Protein AF-A0A1V5FLW1-F1 (afdb_monomer)

Structure (mmCIF, N/CA/C/O backbone):
data_AF-A0A1V5FLW1-F1
#
_entry.id   AF-A0A1V5FLW1-F1
#
loop_
_atom_site.group_PDB
_atom_site.id
_atom_site.type_symbol
_atom_site.label_atom_id
_atom_site.label_alt_id
_atom_site.label_comp_id
_atom_site.label_asym_id
_atom_site.label_entity_id
_atom_site.label_seq_id
_atom_site.pdbx_PDB_ins_code
_atom_site.Cartn_x
_atom_site.Cartn_y
_atom_site.Cartn_z
_atom_site.occupancy
_atom_site.B_iso_or_equiv
_atom_site.auth_seq_id
_atom_site.auth_comp_id
_atom_site.auth_asym_id
_atom_site.auth_atom_id
_atom_site.pdbx_PDB_model_num
ATOM 1 N N . MET A 1 1 ? 48.848 4.541 58.563 1.00 38.47 1 MET A N 1
ATOM 2 C CA . MET A 1 1 ? 47.708 4.811 59.466 1.00 38.47 1 MET A CA 1
ATOM 3 C C . MET A 1 1 ? 46.474 4.166 58.861 1.00 38.47 1 MET A C 1
ATOM 5 O O . MET A 1 1 ? 46.019 4.629 57.826 1.00 38.47 1 MET A O 1
ATOM 9 N N . ALA A 1 2 ? 46.005 3.051 59.424 1.00 44.66 2 ALA A N 1
ATOM 10 C CA . ALA A 1 2 ? 44.802 2.365 58.957 1.00 44.66 2 ALA A CA 1
ATOM 11 C C . ALA A 1 2 ? 43.611 2.861 59.785 1.00 44.66 2 ALA A C 1
ATOM 13 O O . ALA A 1 2 ? 43.569 2.652 60.995 1.00 44.66 2 ALA A O 1
ATOM 14 N N . ILE A 1 3 ? 42.685 3.572 59.145 1.00 54.84 3 ILE A N 1
ATOM 15 C CA . ILE A 1 3 ? 41.464 4.068 59.782 1.00 54.84 3 ILE A CA 1
ATOM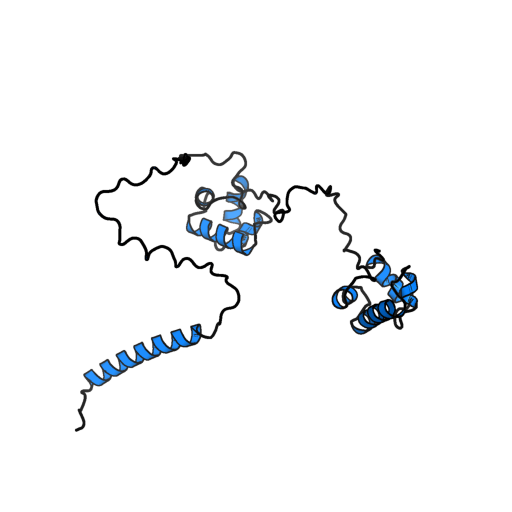 16 C C . ILE A 1 3 ? 40.499 2.878 59.869 1.00 54.84 3 ILE A C 1
ATOM 18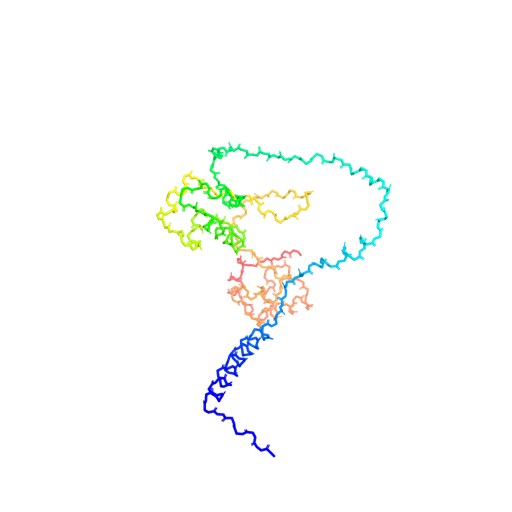 O O . ILE A 1 3 ? 39.977 2.419 58.855 1.00 54.84 3 ILE A O 1
ATOM 22 N N . GLY A 1 4 ? 40.325 2.319 61.068 1.00 59.28 4 GLY A N 1
ATOM 23 C CA . GLY A 1 4 ? 39.415 1.200 61.316 1.00 59.28 4 GLY A CA 1
ATOM 24 C C . GLY A 1 4 ? 37.961 1.667 61.346 1.00 59.28 4 GLY A C 1
ATOM 25 O O . GLY A 1 4 ? 37.493 2.141 62.375 1.00 59.28 4 GLY A O 1
ATOM 26 N N . LEU A 1 5 ? 37.256 1.540 60.222 1.00 68.06 5 LEU A N 1
ATOM 27 C CA . LEU A 1 5 ? 35.831 1.873 60.102 1.00 68.06 5 LEU A CA 1
ATOM 28 C C . LEU A 1 5 ? 34.956 0.850 60.837 1.00 68.06 5 LEU A C 1
ATOM 30 O O . LEU A 1 5 ? 35.136 -0.363 60.676 1.00 68.06 5 LEU A O 1
ATOM 34 N N . SER A 1 6 ? 33.977 1.329 61.605 1.00 77.19 6 SER A N 1
ATOM 35 C CA . SER A 1 6 ? 33.074 0.477 62.380 1.00 77.19 6 SER A CA 1
ATOM 36 C C . SER A 1 6 ? 32.086 -0.285 61.485 1.00 77.19 6 SER A C 1
ATOM 38 O O . SER A 1 6 ? 31.753 0.125 60.372 1.00 77.19 6 SER A O 1
ATOM 40 N N . ARG A 1 7 ? 31.555 -1.410 61.983 1.00 65.38 7 ARG A N 1
ATOM 41 C CA . ARG A 1 7 ? 30.647 -2.302 61.230 1.00 65.38 7 ARG A CA 1
ATOM 42 C C . ARG A 1 7 ? 29.374 -1.598 60.729 1.00 65.38 7 ARG A C 1
ATOM 44 O O . ARG A 1 7 ? 28.792 -2.033 59.745 1.00 65.38 7 ARG A O 1
ATOM 51 N N . ARG A 1 8 ? 28.951 -0.508 61.383 1.00 65.75 8 ARG A N 1
ATOM 52 C CA . ARG A 1 8 ? 27.794 0.311 60.978 1.00 65.75 8 ARG A CA 1
ATOM 53 C C . ARG A 1 8 ? 28.137 1.270 59.833 1.00 65.75 8 ARG A C 1
ATOM 55 O O . ARG A 1 8 ? 27.330 1.441 58.926 1.00 65.75 8 ARG A O 1
ATOM 62 N N . GLU A 1 9 ? 29.349 1.816 59.823 1.00 71.12 9 GLU A N 1
ATOM 63 C CA . GLU A 1 9 ? 29.846 2.685 58.746 1.00 71.12 9 GLU A CA 1
ATOM 64 C C . GLU A 1 9 ? 30.161 1.886 57.477 1.00 71.12 9 GLU A C 1
ATOM 66 O O . GLU A 1 9 ? 29.891 2.350 56.373 1.00 71.12 9 GLU A O 1
ATOM 71 N N . GLN A 1 10 ? 30.632 0.642 57.623 1.00 66.94 10 GLN A N 1
ATOM 72 C CA . GLN A 1 10 ? 30.830 -0.269 56.491 1.00 66.94 10 GLN A CA 1
ATOM 73 C C . GLN A 1 10 ? 29.510 -0.598 55.773 1.00 66.94 10 GLN A C 1
ATOM 75 O O . GLN A 1 10 ? 29.477 -0.636 54.545 1.00 66.94 10 GLN A O 1
ATOM 80 N N . ILE A 1 11 ? 28.409 -0.774 56.513 1.00 67.06 11 ILE A N 1
ATOM 81 C CA . ILE A 1 11 ? 27.083 -1.045 55.930 1.00 67.06 11 ILE A CA 1
ATOM 82 C C . ILE A 1 11 ? 26.533 0.197 55.202 1.00 67.06 11 ILE A C 1
ATOM 84 O O . ILE A 1 11 ? 25.986 0.070 54.106 1.00 67.06 11 ILE A O 1
ATOM 88 N N . ALA A 1 12 ? 26.732 1.401 55.751 1.00 67.19 12 ALA A N 1
ATOM 89 C CA . ALA A 1 12 ? 26.318 2.655 55.109 1.00 67.19 12 ALA A CA 1
ATOM 90 C C . ALA A 1 12 ? 27.127 2.976 53.832 1.00 67.19 12 ALA A C 1
ATOM 92 O O . ALA A 1 12 ? 26.570 3.446 52.834 1.00 67.19 12 ALA A O 1
ATOM 93 N N . LEU A 1 13 ? 28.427 2.659 53.823 1.00 63.38 13 LEU A N 1
ATOM 94 C CA . LEU A 1 13 ? 29.287 2.789 52.641 1.00 63.38 13 LEU A CA 1
ATOM 95 C C . LEU A 1 13 ? 28.916 1.781 51.544 1.00 63.38 13 LEU A C 1
ATOM 97 O O . LEU A 1 13 ? 28.817 2.170 50.381 1.00 63.38 13 LEU A O 1
ATOM 101 N N . LEU A 1 14 ? 28.634 0.520 51.895 1.00 63.59 14 LEU A N 1
ATOM 102 C CA . LEU A 1 14 ? 28.186 -0.491 50.926 1.00 63.59 14 LEU A CA 1
ATOM 103 C C . LEU A 1 14 ? 26.845 -0.124 50.271 1.00 63.59 14 LEU A C 1
ATOM 105 O O . LEU A 1 14 ? 26.693 -0.305 49.063 1.00 63.59 14 LEU A O 1
ATOM 109 N N . GLY A 1 15 ? 25.900 0.440 51.030 1.00 64.12 15 GLY A N 1
ATOM 110 C CA . GLY A 1 15 ? 24.622 0.915 50.487 1.00 64.12 15 GLY A CA 1
ATOM 111 C C . GLY A 1 15 ? 24.790 2.059 49.482 1.00 64.12 15 GLY A C 1
ATOM 112 O O . GLY A 1 15 ? 24.238 2.015 48.385 1.00 64.12 15 GLY A O 1
ATOM 113 N N . THR A 1 16 ? 25.612 3.056 49.816 1.00 63.66 16 THR A N 1
ATOM 114 C CA . THR A 1 16 ? 25.843 4.232 48.957 1.00 63.66 16 THR A CA 1
ATOM 115 C C . THR A 1 16 ? 26.595 3.871 47.669 1.00 63.66 16 THR A C 1
ATOM 117 O O . THR A 1 16 ? 26.241 4.340 46.587 1.00 63.66 16 THR A O 1
ATOM 120 N N . VAL A 1 17 ? 27.584 2.972 47.745 1.00 64.94 17 VAL A N 1
ATOM 121 C CA . VAL A 1 17 ? 28.330 2.490 46.567 1.00 64.94 17 VAL A CA 1
ATOM 122 C C . VAL A 1 17 ? 27.440 1.649 45.636 1.00 64.94 17 VAL A C 1
ATOM 124 O O . VAL A 1 17 ? 27.555 1.768 44.415 1.00 64.94 17 VAL A O 1
ATOM 127 N N . ALA A 1 18 ? 26.499 0.863 46.175 1.00 60.12 18 ALA A N 1
ATOM 128 C CA . ALA A 1 18 ? 25.544 0.088 45.376 1.00 60.12 18 ALA A CA 1
ATOM 129 C C . ALA A 1 18 ? 24.536 0.971 44.608 1.00 60.12 18 ALA A C 1
ATOM 131 O O . ALA A 1 18 ? 24.208 0.671 43.458 1.00 60.12 18 ALA A O 1
ATOM 132 N N . VAL A 1 19 ? 24.091 2.089 45.198 1.00 58.28 19 VAL A N 1
ATOM 133 C CA . VAL A 1 19 ? 23.201 3.066 44.536 1.00 58.28 19 VAL A CA 1
ATOM 134 C C . VAL A 1 19 ? 23.925 3.807 43.404 1.00 58.28 19 VAL A C 1
ATOM 136 O O . VAL A 1 19 ? 23.367 3.961 42.315 1.00 58.28 19 VAL A O 1
ATOM 139 N N . ILE A 1 20 ? 25.191 4.187 43.610 1.00 62.06 20 ILE A N 1
ATOM 140 C CA . ILE A 1 20 ? 26.022 4.843 42.584 1.00 62.06 20 ILE A CA 1
ATOM 141 C C . ILE A 1 20 ? 26.324 3.884 41.415 1.00 62.06 20 ILE A C 1
ATOM 143 O O . ILE A 1 20 ? 26.270 4.290 40.252 1.00 62.06 20 ILE A O 1
ATOM 147 N N . LEU A 1 21 ? 26.562 2.595 41.690 1.00 58.53 21 LEU A N 1
ATOM 148 C CA . LEU A 1 21 ? 26.753 1.577 40.647 1.00 58.53 21 LEU A CA 1
ATOM 149 C C . LEU A 1 21 ? 25.462 1.264 39.864 1.00 58.53 21 LEU A C 1
ATOM 151 O O . LEU A 1 21 ? 25.537 1.058 38.651 1.00 58.53 21 LEU A O 1
ATOM 155 N N . CYS A 1 22 ? 24.283 1.296 40.499 1.00 58.59 22 CYS A N 1
ATOM 156 C CA . CYS A 1 22 ? 23.000 1.120 39.800 1.00 58.59 22 CYS A CA 1
ATOM 157 C C . CYS A 1 22 ? 22.658 2.293 38.865 1.00 58.59 22 CYS A C 1
ATOM 159 O O . CYS A 1 22 ? 22.223 2.058 37.737 1.00 58.59 22 CYS A O 1
ATOM 161 N N . PHE A 1 23 ? 22.903 3.544 39.275 1.00 57.12 23 PHE A N 1
ATOM 162 C CA . PHE A 1 23 ? 22.682 4.706 38.400 1.00 57.12 23 PHE A CA 1
ATOM 163 C C . PHE A 1 23 ? 23.694 4.773 37.237 1.00 57.12 23 PHE A C 1
ATOM 165 O O . PHE A 1 23 ? 23.331 5.140 36.119 1.00 57.12 23 PHE A O 1
ATOM 172 N N . GLY A 1 24 ? 24.946 4.347 37.449 1.00 55.72 24 GLY A N 1
ATOM 173 C CA . GLY A 1 24 ? 25.984 4.348 36.408 1.00 55.72 24 GLY A CA 1
ATOM 174 C C . GLY A 1 24 ? 25.797 3.300 35.299 1.00 55.72 24 GLY A C 1
ATOM 175 O O . GLY A 1 24 ? 26.167 3.545 34.148 1.00 55.72 24 GLY A O 1
ATOM 176 N N . LEU A 1 25 ? 25.204 2.139 35.605 1.00 57.91 25 LEU A N 1
ATOM 177 C CA . LEU A 1 25 ? 24.957 1.080 34.614 1.00 57.91 25 LEU A CA 1
ATOM 178 C C . LEU A 1 25 ? 23.723 1.358 33.735 1.00 57.91 25 LEU A C 1
ATOM 180 O O . LEU A 1 25 ? 23.731 0.992 32.558 1.00 57.91 25 LEU A O 1
ATOM 184 N N . GLY A 1 26 ? 22.714 2.074 34.249 1.00 50.62 26 GLY A N 1
ATOM 185 C CA . GLY A 1 26 ? 21.546 2.509 33.469 1.00 50.62 26 GLY A CA 1
ATOM 186 C C . GLY A 1 26 ? 21.890 3.537 32.380 1.00 50.62 26 GLY A C 1
ATOM 187 O O . GLY A 1 26 ? 21.442 3.409 31.240 1.00 50.62 26 GLY A O 1
ATOM 188 N N . ALA A 1 27 ? 22.767 4.501 32.682 1.00 52.22 27 ALA A N 1
ATOM 189 C CA . ALA A 1 27 ? 23.193 5.529 31.725 1.00 52.22 27 ALA A CA 1
ATOM 190 C C . ALA A 1 27 ? 24.015 4.954 30.552 1.00 52.22 27 ALA A C 1
ATOM 192 O O . ALA A 1 27 ? 23.880 5.380 29.403 1.00 52.22 27 ALA A O 1
ATOM 193 N N . ARG A 1 28 ? 24.827 3.920 30.807 1.00 51.19 28 ARG A N 1
ATOM 194 C CA . ARG A 1 28 ? 25.714 3.322 29.794 1.00 51.19 28 ARG A CA 1
ATOM 195 C C . ARG A 1 28 ? 24.993 2.400 28.802 1.00 51.19 28 ARG A C 1
ATOM 197 O O . ARG A 1 28 ? 25.520 2.156 27.716 1.00 51.19 28 ARG A O 1
ATOM 204 N N . ALA A 1 29 ? 23.803 1.907 29.154 1.00 50.56 29 ALA A N 1
ATOM 205 C CA . ALA A 1 29 ? 22.929 1.147 28.257 1.00 50.56 29 ALA A CA 1
ATOM 206 C C . ALA A 1 29 ? 22.100 2.055 27.328 1.00 50.56 29 ALA A C 1
ATOM 208 O O . ALA A 1 29 ? 21.775 1.653 26.212 1.00 50.56 29 ALA A O 1
ATOM 209 N N . TRP A 1 30 ? 21.821 3.296 27.741 1.00 52.78 30 TRP A N 1
ATOM 210 C CA . TRP A 1 30 ? 21.150 4.292 26.899 1.00 52.78 30 TRP A CA 1
ATOM 211 C C . TRP A 1 30 ? 22.094 4.872 25.827 1.00 52.78 30 TRP A C 1
ATOM 213 O O . TRP A 1 30 ? 21.714 5.045 24.672 1.00 52.78 30 TRP A O 1
ATOM 223 N N . GLN A 1 31 ? 23.379 5.039 26.156 1.00 56.31 31 GLN A N 1
ATOM 224 C CA . GLN A 1 31 ? 24.379 5.702 25.304 1.00 56.31 31 GLN A CA 1
ATOM 225 C C . GLN A 1 31 ? 24.926 4.858 24.127 1.00 56.31 31 GLN A C 1
ATOM 227 O O . GLN A 1 31 ? 25.837 5.289 23.423 1.00 56.31 31 GLN A O 1
ATOM 232 N N . ARG A 1 32 ? 24.374 3.657 23.884 1.00 54.84 32 ARG A N 1
ATOM 233 C CA . ARG A 1 32 ? 24.690 2.794 22.722 1.00 54.84 32 ARG A CA 1
ATOM 234 C C . ARG A 1 32 ? 23.543 2.619 21.718 1.00 54.84 32 ARG A C 1
ATOM 236 O O . ARG A 1 32 ? 23.637 1.773 20.833 1.00 54.84 32 ARG A O 1
ATOM 243 N N . ARG A 1 33 ? 22.495 3.445 21.789 1.00 56.00 33 ARG A N 1
ATOM 244 C CA . ARG A 1 33 ? 21.574 3.670 20.662 1.00 56.00 33 ARG A CA 1
ATOM 245 C C . ARG A 1 33 ? 21.795 5.077 20.119 1.00 56.00 33 ARG A C 1
ATOM 247 O O . ARG A 1 33 ? 21.053 6.003 20.420 1.00 56.00 33 ARG A O 1
ATOM 254 N N . GLY A 1 34 ? 22.869 5.225 19.348 1.00 43.69 34 GLY A N 1
ATOM 255 C CA . GLY A 1 34 ? 23.085 6.409 18.530 1.00 43.69 34 GLY A CA 1
ATOM 256 C C . GLY A 1 34 ? 21.945 6.570 17.524 1.00 43.69 34 GLY A C 1
ATOM 257 O O . GLY A 1 34 ? 21.713 5.698 16.694 1.00 43.69 34 GLY A O 1
ATOM 258 N N . THR A 1 35 ? 21.203 7.664 17.676 1.00 50.88 35 THR A N 1
ATOM 259 C CA . THR A 1 35 ? 21.006 8.704 16.655 1.00 50.88 35 THR A CA 1
ATOM 260 C C . THR A 1 35 ? 21.129 8.274 15.187 1.00 50.88 35 THR A C 1
ATOM 262 O O . THR A 1 35 ? 22.234 8.151 14.659 1.00 50.88 35 THR A O 1
ATOM 265 N N . ALA A 1 36 ? 19.993 8.218 14.494 1.00 38.50 36 ALA A N 1
ATOM 266 C CA . ALA A 1 36 ? 19.907 8.553 13.075 1.00 38.50 36 ALA A CA 1
ATOM 267 C C . ALA A 1 36 ? 18.512 9.127 12.773 1.00 38.50 36 ALA A C 1
ATOM 269 O O . ALA A 1 36 ? 17.535 8.386 12.730 1.00 38.50 36 ALA A O 1
ATOM 270 N N . GLY A 1 37 ? 18.441 10.448 12.566 1.00 40.50 37 GLY A N 1
ATOM 271 C CA . GLY A 1 37 ? 17.391 11.059 11.743 1.00 40.50 37 GLY A CA 1
ATOM 272 C C . GLY A 1 37 ? 16.243 11.803 12.431 1.00 40.50 37 GLY A C 1
ATOM 273 O O . GLY A 1 37 ? 15.117 11.686 11.967 1.00 40.50 37 GLY A O 1
ATOM 274 N N . LEU A 1 38 ? 16.499 12.599 13.473 1.00 40.09 38 LEU A N 1
ATOM 275 C CA . LEU A 1 38 ? 15.610 13.704 13.861 1.00 40.09 38 LEU A CA 1
ATOM 276 C C . LEU A 1 38 ? 16.369 15.009 13.606 1.00 40.09 38 LEU A C 1
ATOM 278 O O . LEU A 1 38 ? 17.378 15.288 14.251 1.00 40.09 38 LEU A O 1
ATOM 282 N N . VAL A 1 39 ? 15.917 15.758 12.601 1.00 40.59 39 VAL A N 1
ATOM 283 C CA . VAL A 1 39 ? 16.391 17.111 12.307 1.00 40.59 39 VAL A CA 1
ATOM 284 C C . VAL A 1 39 ? 15.823 18.018 13.395 1.00 40.59 39 VAL A C 1
ATOM 286 O O . VAL A 1 39 ? 14.637 18.332 13.389 1.00 40.59 39 VAL A O 1
ATOM 289 N N . PHE A 1 40 ? 16.662 18.399 14.355 1.00 35.00 40 PHE A N 1
ATOM 290 C CA . PHE A 1 40 ? 16.395 19.536 15.228 1.00 35.00 40 PHE A CA 1
ATOM 291 C C . PHE A 1 40 ? 16.688 20.812 14.434 1.00 35.00 40 PHE A C 1
ATOM 293 O O . PHE A 1 40 ? 17.813 21.016 13.979 1.00 35.00 40 PHE A O 1
ATOM 300 N N . VAL A 1 41 ? 15.671 21.654 14.252 1.00 46.06 41 VAL A N 1
ATOM 301 C CA . VAL A 1 41 ? 15.861 23.063 13.897 1.00 46.06 41 VAL A CA 1
ATOM 302 C C . VAL A 1 41 ? 16.239 23.794 15.181 1.00 46.06 41 VAL A C 1
ATOM 304 O O . VAL A 1 41 ? 15.541 23.702 16.190 1.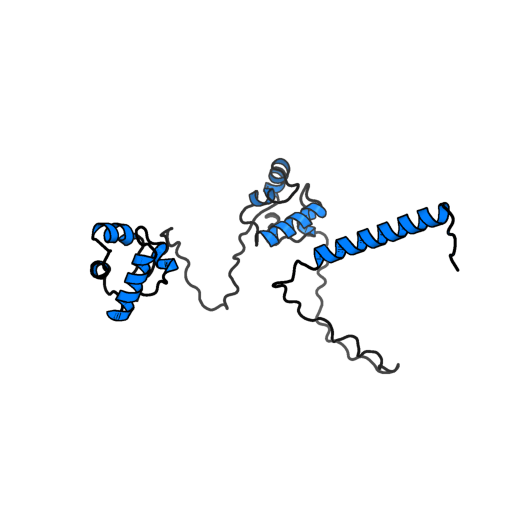00 46.06 41 VAL A O 1
ATOM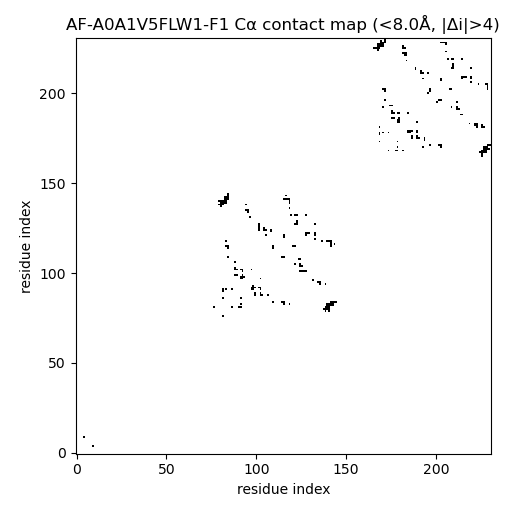 307 N N . ASP A 1 42 ? 17.392 24.448 15.137 1.00 45.62 42 ASP A N 1
ATOM 308 C CA . ASP A 1 42 ? 18.023 25.152 16.243 1.00 45.62 42 ASP A CA 1
ATOM 309 C C . ASP A 1 42 ? 17.185 26.364 16.689 1.00 45.62 42 ASP A C 1
ATOM 311 O O . ASP A 1 42 ? 16.860 27.250 15.899 1.00 45.62 42 ASP A O 1
ATOM 315 N N . GLY A 1 43 ? 16.803 26.363 17.966 1.00 51.38 43 GLY A N 1
ATOM 316 C CA . GLY A 1 43 ? 16.123 27.452 18.661 1.00 51.38 43 GLY A CA 1
ATOM 317 C C . GLY A 1 43 ? 17.002 28.056 19.756 1.00 51.38 43 GLY A C 1
ATOM 318 O O . GLY A 1 43 ? 16.500 28.344 20.841 1.00 51.38 43 GLY A O 1
ATOM 319 N N . GLN A 1 44 ? 18.309 28.212 19.522 1.00 41.59 44 GLN A N 1
ATOM 320 C CA . GLN A 1 44 ? 19.209 28.911 20.439 1.00 41.59 44 GLN A CA 1
ATOM 321 C C . GLN A 1 44 ? 19.936 30.059 19.733 1.00 41.59 44 GLN A C 1
ATOM 323 O O . GLN A 1 44 ? 21.041 29.920 19.226 1.00 41.59 44 GLN A O 1
ATOM 328 N N . GLY A 1 45 ? 19.318 31.244 19.737 1.00 44.88 45 GLY A N 1
ATOM 329 C CA . GLY A 1 45 ? 19.988 32.452 19.244 1.00 44.88 45 GLY A CA 1
ATOM 330 C C . GLY A 1 45 ? 19.307 33.792 19.531 1.00 44.88 45 GLY A C 1
ATOM 331 O O . GLY A 1 45 ? 19.683 34.783 18.916 1.00 44.88 45 GLY A O 1
ATOM 332 N N . ALA A 1 46 ? 18.306 33.861 20.419 1.00 45.41 46 ALA A N 1
ATOM 333 C CA . ALA A 1 46 ? 17.475 35.068 20.550 1.00 45.41 46 ALA A CA 1
ATOM 334 C C . ALA A 1 46 ? 17.235 35.581 21.983 1.00 45.41 46 ALA A C 1
ATOM 336 O O . ALA A 1 46 ? 16.382 36.443 22.167 1.00 45.41 46 ALA A O 1
ATOM 337 N N . TRP A 1 47 ? 17.960 35.104 23.001 1.00 46.38 47 TRP A N 1
ATOM 338 C CA . TRP A 1 47 ? 17.754 35.564 24.389 1.00 46.38 47 TRP A CA 1
ATOM 339 C C . TRP A 1 47 ? 18.984 36.201 25.057 1.00 46.38 47 TRP A C 1
ATOM 341 O O . TRP A 1 47 ? 18.870 36.714 26.164 1.00 46.38 47 TRP A O 1
ATOM 351 N N . GLU A 1 48 ? 20.130 36.285 24.374 1.00 42.81 48 GLU A N 1
ATOM 352 C CA . GLU A 1 48 ? 21.363 36.898 24.911 1.00 42.81 48 GLU A CA 1
ATOM 353 C C . GLU A 1 48 ? 21.498 38.410 24.598 1.00 42.81 48 GLU A C 1
ATOM 355 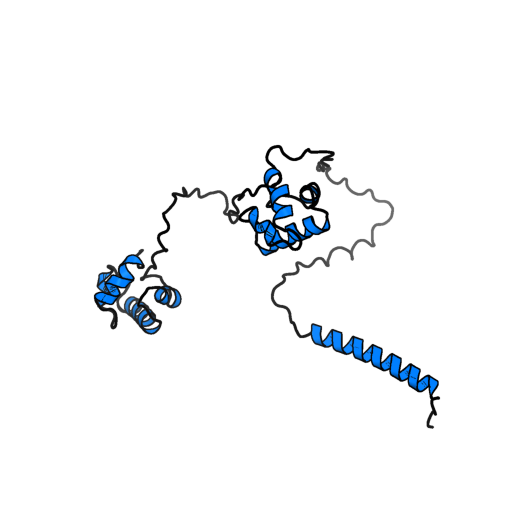O O . GLU A 1 48 ? 22.517 39.027 24.887 1.00 42.81 48 GLU A O 1
ATOM 360 N N . LYS A 1 49 ? 20.465 39.046 24.019 1.00 42.91 49 LYS A N 1
ATOM 361 C CA . LYS A 1 49 ? 20.473 40.469 23.606 1.00 42.91 49 LYS A CA 1
ATOM 362 C C . LYS A 1 49 ? 19.264 41.282 24.097 1.00 42.91 49 LYS A C 1
ATOM 364 O O . LYS A 1 49 ? 18.686 42.057 23.344 1.00 42.91 49 LYS A O 1
ATOM 369 N N . LEU A 1 50 ? 18.874 41.123 25.363 1.00 44.06 50 LEU A N 1
ATOM 370 C CA . LEU A 1 50 ? 17.841 41.971 25.992 1.00 44.06 50 LEU A CA 1
ATOM 371 C C . LEU A 1 50 ? 18.275 42.618 27.319 1.00 44.06 50 LEU A C 1
ATOM 373 O O . LEU A 1 50 ? 17.439 43.143 28.045 1.00 44.06 50 LEU A O 1
ATOM 377 N N . ALA A 1 51 ? 19.571 42.631 27.630 1.00 49.88 51 ALA A N 1
ATOM 378 C CA . ALA A 1 51 ? 20.100 43.274 28.836 1.00 49.88 51 ALA A CA 1
ATOM 379 C C . ALA A 1 51 ? 20.652 44.691 28.581 1.00 49.88 51 ALA A C 1
ATOM 381 O O . ALA A 1 51 ? 21.599 45.099 29.237 1.00 49.88 51 ALA A O 1
ATOM 382 N N . GLU A 1 52 ? 20.076 45.441 27.637 1.00 50.09 52 GLU A N 1
ATOM 383 C CA . GLU A 1 52 ? 20.459 46.839 27.394 1.00 50.09 52 GLU A CA 1
ATOM 384 C C . GLU A 1 52 ? 19.276 47.616 26.787 1.00 50.09 52 GLU A C 1
ATOM 386 O O . GLU A 1 52 ? 19.265 47.978 25.615 1.00 50.09 52 GLU A O 1
ATOM 391 N N . PHE A 1 53 ? 18.209 47.804 27.562 1.00 38.59 53 PHE A N 1
ATOM 392 C CA . PHE A 1 53 ? 17.207 48.832 27.272 1.00 38.59 53 PHE A CA 1
ATOM 393 C C . PHE A 1 53 ? 17.070 49.693 28.522 1.00 38.59 53 PHE A C 1
ATOM 395 O O . PHE A 1 53 ? 16.528 49.263 29.541 1.00 38.59 53 PHE A O 1
ATOM 402 N N . GLU A 1 54 ? 17.640 50.893 28.453 1.00 51.44 54 GLU A N 1
ATOM 403 C CA . GLU A 1 54 ? 17.538 51.900 29.499 1.00 51.44 54 GLU A CA 1
ATOM 404 C C . GLU A 1 54 ? 16.072 52.314 29.689 1.00 51.44 54 GLU A C 1
ATOM 406 O O . GLU A 1 54 ? 15.298 52.466 28.739 1.00 51.44 54 GLU A O 1
ATOM 411 N N . ALA A 1 55 ? 15.682 52.471 30.952 1.00 49.91 55 ALA A N 1
ATOM 412 C CA . ALA A 1 55 ? 14.355 52.908 31.348 1.00 49.91 55 ALA A CA 1
ATOM 413 C C . ALA A 1 55 ? 14.091 54.330 30.828 1.00 49.91 55 ALA A C 1
ATOM 415 O O . ALA A 1 55 ? 14.545 55.305 31.423 1.00 49.91 55 ALA A O 1
ATOM 416 N N . GLY A 1 56 ? 13.343 54.455 29.730 1.00 53.44 56 GLY A N 1
ATOM 417 C CA . GLY A 1 56 ? 12.910 55.766 29.248 1.00 53.44 56 GLY A CA 1
ATOM 418 C C . GLY A 1 56 ? 12.343 55.837 27.836 1.00 53.44 56 GLY A C 1
ATOM 419 O O . GLY A 1 56 ? 11.654 56.812 27.549 1.00 53.44 56 GLY A O 1
ATOM 420 N N . ASP A 1 57 ? 12.567 54.840 26.974 1.00 48.66 57 ASP A N 1
ATOM 421 C CA . ASP A 1 57 ? 12.152 54.943 25.570 1.00 48.66 57 ASP A CA 1
ATOM 422 C C . ASP A 1 57 ? 10.894 54.131 25.228 1.00 48.66 57 ASP A C 1
ATOM 424 O O . ASP A 1 57 ? 10.714 52.974 25.614 1.00 48.66 57 ASP A O 1
ATOM 428 N N . ARG A 1 58 ? 9.977 54.778 24.507 1.00 55.16 58 ARG A N 1
ATOM 429 C CA . ARG A 1 58 ? 8.650 54.252 24.169 1.00 55.16 58 ARG A CA 1
ATOM 430 C C . ARG A 1 58 ? 8.781 53.173 23.090 1.00 55.16 58 ARG A C 1
ATOM 432 O O . ARG A 1 58 ? 9.136 53.486 21.956 1.00 55.16 58 ARG A O 1
ATOM 439 N N . LEU A 1 59 ? 8.437 51.925 23.421 1.00 54.16 59 LEU A N 1
ATOM 440 C CA . LEU A 1 59 ? 8.397 50.812 22.462 1.00 54.16 59 LEU A CA 1
ATOM 441 C C . LEU A 1 59 ? 7.533 51.167 21.228 1.00 54.16 59 LEU A C 1
ATOM 443 O O . LEU A 1 59 ? 6.456 51.756 21.389 1.00 54.16 59 LEU A O 1
ATOM 447 N N . PRO A 1 60 ? 7.960 50.816 19.999 1.00 49.91 60 PRO A N 1
ATOM 448 C CA . PRO A 1 60 ? 7.167 51.044 18.796 1.00 49.91 60 PRO A CA 1
ATOM 449 C C . PRO A 1 60 ? 5.893 50.189 18.820 1.00 49.91 60 PRO A C 1
ATOM 451 O O . PRO A 1 60 ? 5.919 49.017 19.194 1.00 49.91 60 PRO A O 1
ATOM 454 N N . ALA A 1 61 ? 4.769 50.784 18.413 1.00 48.81 61 ALA A N 1
ATOM 455 C CA . ALA A 1 61 ? 3.500 50.082 18.279 1.00 48.81 61 ALA A CA 1
ATOM 456 C C . ALA A 1 61 ? 3.651 48.921 17.283 1.00 48.81 61 ALA A C 1
ATOM 458 O O . ALA A 1 61 ? 3.973 49.129 16.113 1.00 48.81 61 ALA A O 1
ATOM 459 N N . TRP A 1 62 ? 3.411 47.701 17.755 1.00 45.62 62 TRP A N 1
ATOM 460 C CA . TRP A 1 62 ? 3.192 46.552 16.890 1.00 45.62 62 TRP A CA 1
ATOM 461 C C . TRP A 1 62 ? 1.931 46.817 16.051 1.00 45.62 62 TRP A C 1
ATOM 463 O O . TRP A 1 62 ? 0.941 47.317 16.596 1.00 45.62 62 TRP A O 1
ATOM 473 N N . PRO A 1 63 ? 1.925 46.521 14.740 1.00 42.41 63 PRO A N 1
ATOM 474 C CA . PRO A 1 63 ? 0.689 46.551 13.980 1.00 42.41 63 PRO A CA 1
ATOM 475 C C . PRO A 1 63 ? -0.239 45.503 14.589 1.00 42.41 63 PRO A C 1
ATOM 477 O O . PRO A 1 63 ? 0.078 44.313 14.598 1.00 42.41 63 PRO A O 1
ATOM 480 N N . THR A 1 64 ? -1.366 45.957 15.134 1.00 47.69 64 THR A N 1
ATOM 481 C CA . THR A 1 64 ? -2.468 45.105 15.572 1.00 47.69 64 THR A CA 1
ATOM 482 C C . THR A 1 64 ? -3.046 44.401 14.350 1.00 47.69 64 THR A C 1
ATOM 484 O O . THR A 1 64 ? -4.027 44.837 13.760 1.00 47.69 64 THR A O 1
ATOM 487 N N . GLY A 1 65 ? -2.394 43.315 13.937 1.00 43.94 65 GLY A N 1
ATOM 488 C CA . GLY A 1 65 ? -3.058 42.235 13.235 1.00 43.94 65 GLY A CA 1
ATOM 489 C C . GLY A 1 65 ? -4.040 41.639 14.227 1.00 43.94 65 GLY A C 1
ATOM 490 O O . GLY A 1 65 ? -3.638 41.115 15.264 1.00 43.94 65 GLY A O 1
ATOM 491 N N . GLU A 1 66 ? -5.318 41.831 13.945 1.00 40.72 66 GLU A N 1
ATOM 492 C CA . GLU A 1 66 ? -6.448 41.333 14.710 1.00 40.72 66 GLU A CA 1
ATOM 493 C C . GLU A 1 66 ? -6.262 39.831 14.948 1.00 40.72 66 GLU A C 1
ATOM 495 O O . GLU A 1 66 ? -6.483 39.001 14.066 1.00 40.72 66 GLU A O 1
ATOM 500 N N . VAL A 1 67 ? -5.810 39.468 16.148 1.00 39.75 67 VAL A N 1
ATOM 501 C CA . VAL A 1 67 ? -5.888 38.089 16.611 1.00 39.75 67 VAL A CA 1
ATOM 502 C C . VAL A 1 67 ? -7.372 37.834 16.794 1.00 39.75 67 VAL A C 1
ATOM 504 O O . VAL A 1 67 ? -7.969 38.275 17.776 1.00 39.75 67 VAL A O 1
ATOM 507 N N . GLN A 1 68 ? -7.978 37.160 15.821 1.00 37.09 68 GLN A N 1
ATOM 508 C CA . GLN A 1 68 ? -9.289 36.564 15.999 1.00 37.09 68 GLN A CA 1
ATOM 509 C C . GLN A 1 68 ? -9.152 35.482 17.069 1.00 37.09 68 GLN A C 1
ATOM 511 O O . GLN A 1 68 ? -8.891 34.314 16.797 1.00 37.09 68 GLN A O 1
ATOM 516 N N . THR A 1 69 ? -9.315 35.891 18.322 1.00 32.91 69 THR A N 1
ATOM 517 C CA . THR A 1 69 ? -9.743 35.014 19.397 1.00 32.91 69 THR A CA 1
ATOM 518 C C . THR A 1 69 ? -11.171 34.595 19.074 1.00 32.91 69 THR A C 1
ATOM 520 O O . THR A 1 69 ? -12.146 35.197 19.518 1.00 32.91 69 THR A O 1
ATOM 523 N N . THR A 1 70 ? -11.329 33.542 18.276 1.00 36.81 70 THR A N 1
ATOM 524 C CA . THR A 1 70 ? -12.591 32.808 18.273 1.00 36.81 70 THR A CA 1
ATOM 525 C C . THR A 1 70 ? -12.694 32.078 19.604 1.00 36.81 70 THR A C 1
ATOM 527 O O . THR A 1 70 ? -12.285 30.928 19.753 1.00 36.81 70 THR A O 1
ATOM 530 N N . THR A 1 71 ? -13.249 32.783 20.587 1.00 43.47 71 THR A N 1
ATOM 531 C CA . THR A 1 71 ? -14.007 32.202 21.692 1.00 43.47 71 THR A CA 1
ATOM 532 C C . THR A 1 71 ? -15.113 31.343 21.082 1.00 43.47 71 THR A C 1
ATOM 534 O O . THR A 1 71 ? -16.202 31.818 20.777 1.00 43.47 71 THR A O 1
ATOM 537 N N . GLY A 1 72 ? -14.806 30.068 20.857 1.00 40.75 72 GLY A N 1
ATOM 538 C CA . GLY A 1 72 ? -15.760 29.031 20.486 1.00 40.75 72 GLY A CA 1
ATOM 539 C C . GLY A 1 72 ? -16.320 28.367 21.734 1.00 40.75 72 GLY A C 1
ATOM 540 O O . GLY A 1 72 ? -16.053 27.198 21.998 1.00 40.75 72 GLY A O 1
ATOM 541 N N . ALA A 1 73 ? -17.076 29.125 22.526 1.00 40.09 73 ALA A N 1
ATOM 542 C CA . ALA A 1 73 ? -18.003 28.542 23.479 1.00 40.09 73 ALA A CA 1
ATOM 543 C C . ALA A 1 73 ? -19.054 27.739 22.693 1.00 40.09 73 ALA A C 1
ATOM 545 O O . ALA A 1 73 ? -19.751 28.293 21.851 1.00 40.09 73 ALA A O 1
ATOM 546 N N . GLY A 1 74 ? -19.150 26.437 22.969 1.00 43.91 74 GLY A N 1
ATOM 547 C CA . GLY A 1 74 ? -20.319 25.624 22.631 1.00 43.91 74 GLY A CA 1
ATOM 548 C C . GLY A 1 74 ? -20.676 25.534 21.147 1.00 43.91 74 GLY A C 1
ATOM 549 O O . GLY A 1 74 ? -21.836 25.722 20.795 1.00 43.91 74 GLY A O 1
ATOM 550 N N . ALA A 1 75 ? -19.724 25.194 20.275 1.00 42.62 75 ALA A N 1
ATOM 551 C CA . ALA A 1 75 ? -20.099 24.609 18.992 1.00 42.62 75 ALA A CA 1
ATOM 552 C C . ALA A 1 75 ? -20.609 23.188 19.274 1.00 42.62 75 ALA A C 1
ATOM 554 O O . ALA A 1 75 ? -19.834 22.301 19.643 1.00 42.62 75 ALA A O 1
ATOM 555 N N . GLY A 1 76 ? -21.928 23.001 19.189 1.00 44.53 76 GLY A N 1
ATOM 556 C CA . GLY A 1 76 ? -22.538 21.676 19.196 1.00 44.53 76 GLY A CA 1
ATOM 557 C C . GLY A 1 76 ? -21.831 20.759 18.200 1.00 44.53 76 GLY A C 1
ATOM 558 O O . GLY A 1 76 ? -21.260 21.233 17.216 1.00 44.53 76 GLY A O 1
ATOM 559 N N . LEU A 1 77 ? -21.840 19.453 18.489 1.00 49.91 77 LEU A N 1
ATOM 560 C CA . LEU A 1 77 ? -21.309 18.434 17.585 1.00 49.91 77 LEU A CA 1
ATOM 561 C C . LEU A 1 77 ? -21.791 18.752 16.159 1.00 49.91 77 LEU A C 1
ATOM 563 O O . LEU A 1 77 ? -23.004 18.886 15.978 1.00 49.91 77 LEU A O 1
ATOM 567 N N . PRO A 1 78 ? -20.884 18.930 15.179 1.00 55.44 78 PRO A N 1
ATOM 568 C CA . PRO A 1 78 ? -21.287 19.225 13.812 1.00 55.44 78 PRO A CA 1
ATOM 569 C C . PRO A 1 78 ? -22.303 18.170 13.371 1.00 55.44 78 PRO A C 1
ATOM 571 O O . PRO A 1 78 ? -22.099 16.982 13.625 1.00 55.44 78 PRO A O 1
ATOM 574 N N . GLU A 1 79 ? -23.395 18.589 12.726 1.00 56.56 79 GLU A N 1
ATOM 575 C CA . GLU A 1 79 ? -24.549 17.731 12.387 1.00 56.56 79 GLU A CA 1
ATOM 576 C C . GLU A 1 79 ? -24.200 16.520 11.487 1.00 56.56 79 GLU A C 1
ATOM 578 O O . GLU A 1 79 ? -25.050 15.677 11.219 1.00 56.56 79 GLU A O 1
ATOM 583 N N . GLY A 1 80 ? -22.940 16.398 11.052 1.00 64.31 80 GLY A N 1
ATOM 584 C CA . GLY A 1 80 ? -22.388 15.275 10.289 1.00 64.31 80 GLY A CA 1
ATOM 585 C C . GLY A 1 80 ? -21.368 14.398 11.029 1.00 64.31 80 GLY A C 1
ATOM 586 O O . GLY A 1 80 ? -20.727 13.571 10.386 1.00 64.31 80 GLY A O 1
ATOM 587 N N . GLY A 1 81 ? -21.187 14.559 12.344 1.00 80.69 81 GLY A N 1
ATOM 588 C CA . GLY A 1 81 ? -20.223 13.787 13.133 1.00 80.69 81 GLY A CA 1
ATOM 589 C C . GLY A 1 81 ? -18.784 14.320 13.073 1.00 80.69 81 GLY A C 1
ATOM 590 O O . GLY A 1 81 ? -18.392 15.076 12.183 1.00 80.69 81 GLY A O 1
ATOM 591 N N . ILE A 1 82 ? -17.990 13.927 14.067 1.00 88.06 82 ILE A N 1
ATOM 592 C CA . ILE A 1 82 ? -16.586 14.303 14.236 1.00 88.06 82 ILE A CA 1
ATOM 593 C C . ILE A 1 82 ? -15.724 13.506 13.258 1.00 88.06 82 ILE A C 1
ATOM 595 O O . ILE A 1 82 ? -15.750 12.276 13.256 1.00 88.06 82 ILE A O 1
ATOM 599 N N . ASP A 1 83 ? -14.937 14.199 12.439 1.00 90.50 83 ASP A N 1
ATOM 600 C CA . ASP A 1 83 ? -13.970 13.551 11.556 1.00 90.50 83 ASP A CA 1
ATOM 601 C C . ASP A 1 83 ? -12.694 13.189 12.319 1.00 90.50 83 ASP A C 1
ATOM 603 O O . ASP A 1 83 ? -11.955 14.063 12.759 1.00 90.50 83 ASP A O 1
ATOM 607 N N . LEU A 1 84 ? -12.398 11.896 12.438 1.00 89.88 84 LEU A N 1
ATOM 608 C CA . LEU A 1 84 ? -11.217 11.396 13.148 1.00 89.88 84 LEU A CA 1
ATOM 609 C C . LEU A 1 84 ? -9.892 11.923 12.573 1.00 89.88 84 LEU A C 1
ATOM 611 O O . LEU A 1 84 ? -8.899 12.014 13.298 1.00 89.88 84 LEU A O 1
ATOM 615 N N . ASN A 1 85 ? -9.865 12.263 11.283 1.00 90.56 85 ASN A N 1
ATOM 616 C CA . ASN A 1 85 ? -8.674 12.747 10.591 1.00 90.56 85 ASN A CA 1
ATOM 617 C C . ASN A 1 85 ? -8.464 14.251 10.690 1.00 90.56 85 ASN A C 1
ATOM 619 O O . ASN A 1 85 ? -7.406 14.716 10.280 1.00 90.56 85 ASN A O 1
ATOM 623 N N . THR A 1 86 ? -9.412 15.017 11.221 1.00 86.25 86 THR A N 1
ATOM 624 C CA . THR A 1 86 ? -9.243 16.464 11.433 1.00 86.25 86 THR A CA 1
ATOM 625 C C . THR A 1 86 ? -9.529 16.880 12.866 1.00 86.25 86 THR A C 1
ATOM 627 O O . THR A 1 86 ? -9.115 17.966 13.253 1.00 86.25 86 THR A O 1
ATOM 630 N N . ALA A 1 87 ? -10.179 16.021 13.653 1.00 88.56 87 ALA A N 1
ATOM 631 C CA . ALA A 1 87 ? -10.594 16.327 15.009 1.00 88.56 87 ALA A CA 1
ATOM 632 C C . ALA A 1 87 ? -9.422 16.705 15.913 1.00 88.56 87 ALA A C 1
ATOM 634 O O . ALA A 1 87 ? -8.357 16.072 15.879 1.00 88.56 87 ALA A O 1
ATOM 635 N N . SER A 1 88 ? -9.658 17.715 16.745 1.00 88.56 88 SER A N 1
ATOM 636 C CA . SER A 1 88 ? -8.780 18.085 17.848 1.00 88.56 88 SER A CA 1
ATOM 637 C C . SER A 1 88 ? -8.977 17.162 19.058 1.00 88.56 88 SER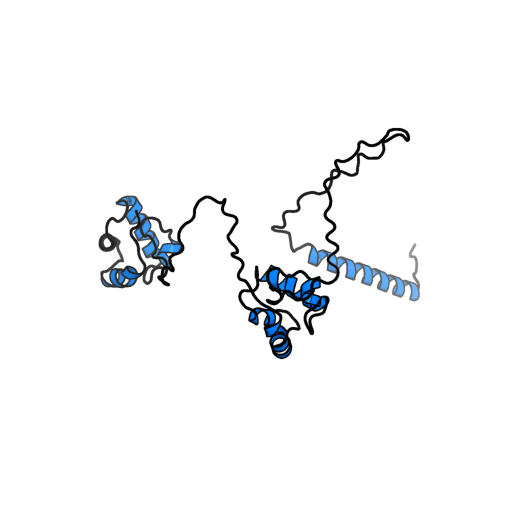 A C 1
ATOM 639 O O . SER A 1 88 ? -9.953 16.410 19.149 1.00 88.56 88 SER A O 1
ATOM 641 N N . ALA A 1 89 ? -8.053 17.222 20.022 1.00 87.06 89 ALA A N 1
ATOM 642 C CA . ALA A 1 89 ? -8.156 16.448 21.261 1.00 87.06 89 ALA A CA 1
ATOM 643 C C . ALA A 1 89 ? -9.445 16.779 22.034 1.00 87.06 89 ALA A C 1
ATOM 645 O O . ALA A 1 89 ? -10.110 15.886 22.553 1.00 87.06 89 ALA A O 1
ATOM 646 N N . GLU A 1 90 ? -9.821 18.057 22.061 1.00 86.50 90 GLU A N 1
ATOM 647 C CA . GLU A 1 90 ? -11.008 18.572 22.746 1.00 86.50 90 GLU A CA 1
ATOM 648 C C . GLU A 1 90 ? -12.300 18.153 22.046 1.00 86.50 90 GLU A C 1
ATOM 650 O O . GLU A 1 90 ? -13.332 17.985 22.691 1.00 86.50 90 GLU A O 1
ATOM 655 N N . GLU A 1 91 ? -12.271 17.993 20.725 1.00 86.56 91 GLU A N 1
ATOM 656 C CA . GLU A 1 91 ? -13.410 17.480 19.967 1.00 86.56 91 GLU A CA 1
ATOM 657 C C . GLU A 1 91 ? -13.598 15.984 20.224 1.00 86.56 91 GLU A C 1
ATOM 659 O O . GLU A 1 91 ? -14.713 15.547 20.508 1.00 86.56 91 GLU A O 1
ATOM 664 N N . LEU A 1 92 ? -12.509 15.209 20.213 1.00 88.69 92 LEU A N 1
ATOM 665 C CA . LEU A 1 92 ? -12.539 13.778 20.525 1.00 88.69 92 LEU A CA 1
ATOM 666 C C . LEU A 1 92 ? -12.997 13.502 21.965 1.00 88.69 92 LEU A C 1
ATOM 668 O O . LEU A 1 92 ? -13.728 12.541 22.185 1.00 88.69 92 LEU A O 1
ATOM 672 N N . ASP A 1 93 ? -12.626 14.351 22.926 1.00 87.81 93 ASP A N 1
ATOM 673 C CA . ASP A 1 93 ? -13.044 14.247 24.334 1.00 87.81 93 ASP A CA 1
ATOM 674 C C . ASP A 1 93 ? -14.562 14.424 24.541 1.00 87.81 93 ASP A C 1
ATOM 676 O O . ASP A 1 93 ? -15.134 13.943 25.516 1.00 87.81 93 ASP A O 1
ATOM 680 N N . ARG A 1 94 ? -15.268 15.060 23.597 1.00 87.12 94 ARG A N 1
ATOM 681 C CA . ARG A 1 94 ? -16.737 15.188 23.663 1.00 87.12 94 ARG A CA 1
ATOM 682 C C . ARG A 1 94 ? -17.467 13.897 23.292 1.00 87.12 94 ARG A C 1
ATOM 684 O O . ARG A 1 94 ? -18.686 13.821 23.452 1.00 87.12 94 ARG A O 1
ATOM 691 N N . LEU A 1 95 ? -16.761 12.895 22.765 1.00 87.75 95 LEU A N 1
ATOM 692 C CA . LEU A 1 95 ? -17.369 11.643 22.336 1.00 87.75 95 LEU A CA 1
ATOM 693 C C . LEU A 1 95 ? -17.716 10.744 23.536 1.00 87.75 95 LEU A C 1
ATOM 695 O O . LEU A 1 95 ? -16.923 10.595 24.468 1.00 87.75 95 LEU A O 1
ATOM 699 N N . PRO A 1 96 ? -18.876 10.063 23.519 1.00 84.94 96 PRO A N 1
ATOM 700 C CA . PRO A 1 96 ? -19.308 9.244 24.644 1.00 84.94 96 PRO A CA 1
ATOM 701 C C . PRO A 1 96 ? -18.338 8.081 24.894 1.00 84.94 96 PRO A C 1
ATOM 703 O O . PRO A 1 96 ? -18.231 7.143 24.104 1.00 84.94 96 PRO A O 1
ATOM 706 N N . GLY A 1 97 ? -17.653 8.119 26.039 1.00 83.06 97 GLY A N 1
ATOM 707 C CA . GLY A 1 97 ? -16.679 7.097 26.428 1.00 83.06 97 GLY A CA 1
ATOM 708 C C . GLY A 1 97 ? -15.270 7.308 25.865 1.00 83.06 97 GLY A C 1
ATOM 709 O O . GLY A 1 97 ? -14.429 6.420 26.029 1.00 83.06 97 GLY A O 1
ATOM 710 N N . ILE A 1 98 ? -14.991 8.457 25.248 1.00 86.94 98 ILE A N 1
ATOM 711 C CA . ILE A 1 98 ? -13.634 8.939 24.980 1.00 86.94 98 ILE A CA 1
ATOM 712 C C . ILE A 1 98 ? -13.349 10.041 25.994 1.00 86.94 98 ILE A C 1
ATOM 714 O O . ILE A 1 98 ? -14.071 11.020 26.058 1.00 86.94 98 ILE A O 1
ATOM 718 N N . GLY A 1 99 ? -12.342 9.821 26.834 1.00 86.69 99 GLY A N 1
ATOM 719 C CA . GLY A 1 99 ? -11.817 10.848 27.735 1.00 86.69 99 GLY A CA 1
ATOM 720 C C . GLY A 1 99 ? -10.476 11.383 27.225 1.00 86.69 99 GLY A C 1
ATOM 721 O O . GLY A 1 99 ? -9.961 10.862 26.228 1.00 86.69 99 GLY A O 1
ATOM 722 N N . PRO A 1 100 ? -9.817 12.293 27.961 1.00 86.25 100 PRO A N 1
ATOM 723 C CA . PRO A 1 100 ? -8.622 12.992 27.484 1.00 86.25 100 PRO A CA 1
ATOM 724 C C . PRO A 1 100 ? -7.457 12.040 27.182 1.00 86.25 100 PRO A C 1
ATOM 726 O O . PRO A 1 100 ? -6.746 12.215 26.196 1.00 86.25 100 PRO A O 1
ATOM 729 N N . ALA A 1 101 ? -7.301 10.975 27.977 1.00 88.19 101 ALA A N 1
ATOM 730 C CA . ALA A 1 101 ? -6.294 9.943 27.728 1.00 88.19 101 ALA A CA 1
ATOM 731 C C . ALA A 1 101 ? -6.544 9.204 26.401 1.00 88.19 101 ALA A C 1
ATOM 733 O O . ALA A 1 101 ? -5.636 9.055 25.592 1.00 88.19 101 ALA A O 1
ATOM 734 N N . ARG A 1 102 ? -7.800 8.818 26.135 1.00 89.00 102 ARG A N 1
ATOM 735 C CA . ARG A 1 102 ? -8.173 8.110 24.900 1.00 89.00 102 ARG A CA 1
ATOM 736 C C . ARG A 1 102 ? -8.096 9.027 23.684 1.00 89.00 102 ARG A C 1
ATOM 738 O O . ARG A 1 102 ? -7.689 8.576 22.624 1.00 89.00 102 ARG A O 1
ATOM 745 N N . ALA A 1 103 ? -8.456 10.301 23.831 1.00 91.31 103 ALA A N 1
ATOM 746 C CA . ALA A 1 103 ? -8.285 11.298 22.780 1.00 91.31 103 ALA A CA 1
ATOM 747 C C . ALA A 1 103 ? -6.805 11.437 22.382 1.00 91.31 103 ALA A C 1
ATOM 749 O O . ALA A 1 103 ? -6.487 11.419 21.193 1.00 91.31 103 ALA A O 1
ATOM 750 N N . ALA A 1 104 ? -5.892 11.476 23.360 1.00 89.69 104 ALA A N 1
ATOM 751 C CA . ALA A 1 104 ? -4.454 11.482 23.098 1.00 89.69 104 ALA A CA 1
ATOM 752 C C . ALA A 1 104 ? -3.979 10.195 22.395 1.00 89.69 104 ALA A C 1
ATOM 754 O O . ALA A 1 104 ? -3.228 10.273 21.423 1.00 89.69 104 ALA A O 1
ATOM 755 N N . ASP A 1 105 ? -4.463 9.022 22.819 1.00 91.31 105 ASP A N 1
ATOM 756 C CA . ASP A 1 105 ? -4.133 7.743 22.173 1.00 91.31 105 ASP A CA 1
ATOM 757 C C . ASP A 1 105 ? -4.630 7.675 20.716 1.00 91.31 105 ASP A C 1
ATOM 759 O O . ASP A 1 105 ? -3.945 7.129 19.844 1.00 91.31 105 ASP A O 1
ATOM 763 N N . ILE A 1 106 ? -5.803 8.254 20.426 1.00 90.88 106 ILE A N 1
ATOM 764 C CA . ILE A 1 106 ? -6.345 8.377 19.065 1.00 90.88 106 ILE A CA 1
ATOM 765 C C . ILE A 1 106 ? -5.425 9.253 18.207 1.00 90.88 106 ILE A C 1
ATOM 767 O O . ILE A 1 106 ? -5.093 8.852 17.093 1.00 90.88 106 ILE A O 1
ATOM 771 N N . LEU A 1 107 ? -4.978 10.409 18.711 1.00 91.62 107 LEU A N 1
ATOM 772 C CA . LEU A 1 107 ? -4.070 11.302 17.979 1.00 91.62 107 LEU A CA 1
ATOM 773 C C . LEU A 1 107 ? -2.703 10.655 17.727 1.00 91.62 107 LEU A C 1
ATOM 775 O O . LEU A 1 107 ? -2.226 10.656 16.595 1.00 91.62 107 LEU A O 1
ATOM 779 N N . ALA A 1 108 ? -2.117 10.005 18.734 1.00 88.00 108 ALA A N 1
ATOM 780 C CA . ALA A 1 108 ? -0.861 9.274 18.571 1.00 88.00 108 ALA A CA 1
ATOM 781 C C . ALA A 1 108 ? -0.995 8.123 17.555 1.00 88.00 108 ALA A C 1
ATOM 783 O O . ALA A 1 108 ? -0.106 7.879 16.736 1.00 88.00 108 ALA A O 1
ATOM 784 N N . THR A 1 109 ? -2.131 7.417 17.570 1.00 89.62 109 THR A N 1
ATOM 785 C CA . THR A 1 109 ? -2.417 6.352 16.599 1.00 89.62 109 THR A CA 1
ATOM 786 C C . THR A 1 109 ? -2.621 6.917 15.195 1.00 89.62 109 THR A C 1
ATOM 788 O O . THR A 1 109 ? -2.106 6.346 14.235 1.00 89.62 109 THR A O 1
ATOM 791 N N . ARG A 1 110 ? -3.306 8.057 15.068 1.00 91.00 110 ARG A N 1
ATOM 792 C CA . ARG A 1 110 ? -3.479 8.785 13.807 1.00 91.00 110 ARG A CA 1
ATOM 793 C C . ARG A 1 110 ? -2.135 9.179 13.208 1.00 91.00 110 ARG A C 1
ATOM 795 O O . ARG A 1 110 ? -1.914 8.912 12.033 1.00 91.00 110 ARG A O 1
ATOM 802 N N . GLU A 1 111 ? -1.234 9.755 13.999 1.00 86.88 111 GLU A N 1
ATOM 803 C CA . GLU A 1 111 ? 0.118 10.112 13.552 1.00 86.88 111 GLU A CA 1
ATOM 804 C C . GLU A 1 111 ? 0.910 8.880 13.104 1.00 86.88 111 GLU A C 1
ATOM 806 O O . GLU A 1 111 ? 1.520 8.884 12.036 1.00 86.88 111 GLU A O 1
ATOM 811 N N . ARG A 1 112 ? 0.840 7.787 13.874 1.00 88.00 112 ARG A N 1
ATOM 812 C CA . ARG A 1 112 ? 1.519 6.524 13.553 1.00 88.00 112 ARG A CA 1
ATOM 813 C C . ARG A 1 112 ? 1.019 5.887 12.254 1.00 88.00 112 ARG A C 1
ATOM 815 O O . ARG A 1 112 ? 1.816 5.297 11.529 1.00 88.00 112 ARG A O 1
ATOM 822 N N . LEU A 1 113 ? -0.284 5.959 11.987 1.00 84.06 113 LEU A N 1
ATOM 823 C CA . LEU A 1 113 ? -0.904 5.401 10.780 1.00 84.06 113 LEU A CA 1
ATOM 824 C C . LEU A 1 113 ? -0.863 6.367 9.585 1.00 84.06 113 LEU A C 1
ATOM 826 O O . LEU A 1 113 ? -1.111 5.945 8.458 1.00 84.06 113 LEU A O 1
ATOM 830 N N . GLY A 1 114 ? -0.546 7.645 9.817 1.00 83.44 114 GLY A N 1
ATOM 831 C CA . GLY A 1 114 ? -0.660 8.705 8.813 1.00 83.44 114 GLY A CA 1
ATOM 832 C C . GLY A 1 114 ? -2.109 9.106 8.508 1.00 83.44 114 GLY A C 1
ATOM 833 O O . GLY A 1 114 ? -2.370 9.696 7.464 1.00 83.44 114 GLY A O 1
ATOM 834 N N . GLY A 1 115 ? -3.048 8.775 9.398 1.00 87.56 115 GLY A N 1
ATOM 835 C CA . GLY A 1 115 ? -4.490 8.933 9.214 1.00 87.56 115 GLY A CA 1
ATOM 836 C C . GLY A 1 115 ? -5.261 7.627 9.414 1.00 87.56 115 GLY A C 1
ATOM 837 O O . GLY A 1 115 ? -4.740 6.525 9.245 1.00 87.56 115 GLY A O 1
ATOM 838 N N . PHE A 1 116 ? -6.536 7.739 9.773 1.00 86.69 116 PHE A N 1
ATOM 839 C CA . PHE A 1 116 ? -7.458 6.612 9.793 1.00 86.69 116 PHE A CA 1
ATOM 840 C C . PHE A 1 116 ? -8.054 6.416 8.398 1.00 86.69 116 PHE A C 1
ATOM 842 O O . PHE A 1 116 ? -8.662 7.327 7.842 1.00 86.69 116 PHE A O 1
ATOM 849 N N . ALA A 1 117 ? -7.904 5.213 7.837 1.00 84.56 117 ALA A N 1
ATOM 850 C CA . ALA A 1 117 ? -8.519 4.834 6.560 1.00 84.56 117 ALA A CA 1
ATOM 851 C C . ALA A 1 117 ? -10.024 4.538 6.702 1.00 84.56 117 ALA A C 1
ATOM 853 O O . ALA A 1 117 ? -10.815 4.744 5.786 1.00 84.56 117 ALA A O 1
ATOM 854 N N . THR A 1 118 ? -10.426 4.024 7.865 1.00 88.25 118 THR A N 1
ATOM 855 C CA . THR A 1 118 ? -11.808 3.644 8.171 1.00 88.25 118 THR A CA 1
ATOM 856 C C . THR A 1 118 ? -12.109 3.907 9.640 1.00 88.25 118 THR A C 1
ATOM 858 O O . THR A 1 118 ? -11.203 3.909 10.471 1.00 88.25 118 THR A O 1
ATOM 861 N N . VAL A 1 119 ? -13.392 4.047 9.984 1.00 87.25 119 VAL A N 1
ATOM 862 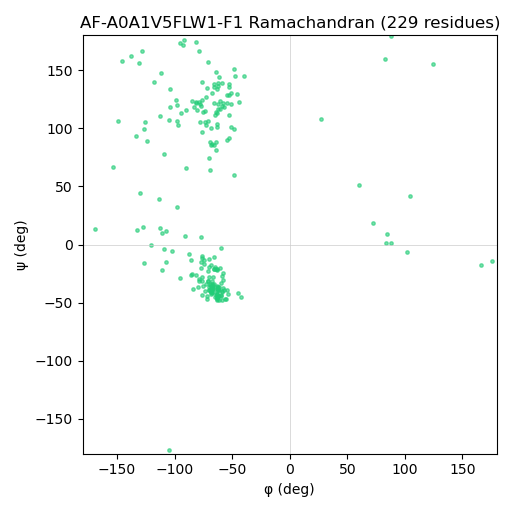C CA . VAL A 1 119 ? -13.835 4.151 11.387 1.00 87.25 119 VAL A CA 1
ATOM 863 C C . VAL A 1 119 ? -13.401 2.924 12.208 1.00 87.25 119 VAL A C 1
ATOM 865 O O . VAL A 1 119 ? -13.099 3.041 13.390 1.00 87.25 119 VAL A O 1
ATOM 868 N N . GLY A 1 120 ? -13.300 1.744 11.579 1.00 86.00 120 GLY A N 1
ATOM 869 C CA . GLY A 1 120 ? -12.854 0.507 12.232 1.00 86.00 120 GLY A CA 1
ATOM 870 C C . GLY A 1 120 ? -11.396 0.528 12.700 1.00 86.00 120 GLY A C 1
ATOM 871 O O . GLY A 1 120 ? -11.054 -0.199 13.629 1.00 86.00 120 GLY A O 1
ATOM 872 N N . ALA A 1 121 ? -10.559 1.400 12.131 1.00 86.81 121 ALA A N 1
ATOM 873 C CA . ALA A 1 121 ? -9.169 1.560 12.556 1.00 86.81 121 ALA A CA 1
ATOM 874 C C . ALA A 1 121 ? -9.036 2.129 13.984 1.00 86.81 121 ALA A C 1
ATOM 876 O O . ALA A 1 121 ? -7.964 2.046 14.574 1.00 86.81 121 ALA A O 1
ATOM 877 N N . LEU A 1 122 ? -10.127 2.617 14.591 1.00 88.44 122 LEU A N 1
ATOM 878 C CA . LEU A 1 122 ? -10.165 2.934 16.021 1.00 88.44 122 LEU A CA 1
ATOM 879 C C . LEU A 1 122 ? -9.901 1.717 16.924 1.00 88.44 122 LEU A C 1
ATOM 881 O O . LEU A 1 122 ? -9.516 1.912 18.069 1.00 88.44 122 LEU A O 1
ATOM 885 N N . LEU A 1 123 ? -10.062 0.478 16.442 1.00 90.31 123 LEU A N 1
ATOM 886 C CA . LEU A 1 123 ? -9.706 -0.728 17.209 1.00 90.31 123 LEU A CA 1
ATOM 887 C C . LEU A 1 123 ? -8.192 -0.891 17.418 1.00 90.31 123 LEU A C 1
ATOM 889 O O . LEU A 1 123 ? -7.779 -1.627 18.308 1.00 90.31 123 LEU A O 1
ATOM 893 N N . GLU A 1 124 ? -7.370 -0.200 16.624 1.00 88.06 124 GLU A N 1
ATOM 894 C CA . GLU A 1 124 ? -5.910 -0.160 16.796 1.00 88.06 124 GLU A CA 1
ATOM 895 C C . GLU A 1 124 ? -5.486 0.761 17.953 1.00 88.06 124 GLU A C 1
ATOM 897 O O . GLU A 1 124 ? -4.320 0.763 18.365 1.00 88.06 124 GLU A O 1
ATOM 902 N N . VAL A 1 125 ? -6.421 1.567 18.472 1.00 89.12 125 VAL A N 1
ATOM 903 C CA . VAL A 1 125 ? -6.194 2.462 19.604 1.00 89.12 125 VAL A CA 1
ATOM 904 C C . VAL A 1 125 ? -6.305 1.654 20.902 1.00 89.12 125 VAL A C 1
ATOM 906 O O . VAL A 1 125 ? -7.355 1.056 21.172 1.00 89.12 125 VAL A O 1
ATOM 909 N N . PRO A 1 126 ? -5.261 1.645 21.750 1.00 84.56 126 PRO A N 1
ATOM 910 C CA . PRO A 1 126 ? -5.304 0.965 23.036 1.00 84.56 126 PRO A CA 1
ATOM 911 C C . PRO A 1 126 ? -6.515 1.398 23.875 1.00 84.56 126 PRO A C 1
ATOM 913 O O . PRO A 1 126 ? -6.766 2.580 24.084 1.00 84.56 126 PRO A O 1
ATOM 916 N N . GLY A 1 127 ? -7.289 0.428 24.367 1.00 84.06 127 GLY A N 1
ATOM 917 C CA . GLY A 1 127 ? -8.452 0.700 25.218 1.00 84.06 127 GLY A CA 1
ATOM 918 C C . GLY A 1 127 ? -9.752 1.040 24.477 1.00 84.06 127 GLY A C 1
ATOM 919 O O . GLY A 1 127 ? -10.772 1.238 25.144 1.00 84.06 127 GLY A O 1
ATOM 920 N N . ILE A 1 128 ? -9.762 1.043 23.138 1.00 86.44 128 ILE A N 1
ATOM 921 C CA . ILE A 1 128 ? -10.991 1.090 22.336 1.00 86.44 128 ILE A CA 1
ATOM 922 C C . ILE A 1 128 ? -11.358 -0.326 21.888 1.00 86.44 128 ILE A C 1
ATOM 924 O O . ILE A 1 128 ? -10.738 -0.921 21.014 1.00 86.44 128 ILE A O 1
ATOM 928 N N . GLY A 1 129 ? -12.400 -0.877 22.510 1.00 85.69 129 GLY A N 1
ATOM 929 C CA . GLY A 1 129 ? -12.964 -2.174 22.139 1.00 85.69 129 GLY A CA 1
ATOM 930 C C . GLY A 1 129 ? -14.155 -2.061 21.178 1.00 85.69 129 GLY A C 1
ATOM 931 O O . GLY A 1 129 ? -14.689 -0.967 20.971 1.00 85.69 129 GLY A O 1
ATOM 932 N N . PRO A 1 130 ? -14.660 -3.198 20.661 1.00 84.62 130 PRO A N 1
ATOM 933 C CA . PRO A 1 130 ? -15.806 -3.231 19.747 1.00 84.62 130 PRO A CA 1
ATOM 934 C C . PRO A 1 130 ? -17.069 -2.586 20.339 1.00 84.62 130 PRO A C 1
ATOM 936 O O . PRO A 1 130 ? -17.770 -1.860 19.642 1.00 84.62 130 PRO A O 1
ATOM 939 N N . ALA A 1 131 ? -17.311 -2.759 21.643 1.00 85.06 131 ALA A N 1
ATOM 940 C CA . ALA A 1 131 ? -18.449 -2.151 22.336 1.00 85.06 131 ALA A CA 1
ATOM 941 C C . ALA A 1 131 ? -18.354 -0.616 22.436 1.00 85.06 131 ALA A C 1
ATOM 943 O O . ALA A 1 131 ? -19.370 0.076 22.462 1.00 85.06 131 ALA A O 1
ATOM 944 N N . THR A 1 132 ? -17.138 -0.069 22.521 1.00 85.44 132 THR A N 1
ATOM 945 C CA . THR A 1 132 ? -16.914 1.382 22.496 1.00 85.44 132 THR A CA 1
ATOM 946 C C . THR A 1 132 ? -17.059 1.903 21.076 1.00 85.44 132 THR A C 1
ATOM 948 O O . THR A 1 132 ? -17.751 2.892 20.867 1.00 85.44 132 THR A O 1
ATOM 951 N N . LEU A 1 133 ? -16.496 1.196 20.094 1.00 88.56 133 LEU A N 1
ATOM 952 C CA . LEU A 1 133 ? -16.630 1.545 18.686 1.00 88.56 133 LEU A CA 1
ATOM 953 C C . LEU A 1 133 ? -18.098 1.640 18.259 1.00 88.56 133 LEU A C 1
ATOM 955 O O . LEU A 1 133 ? -18.479 2.626 17.644 1.00 88.56 133 LEU A O 1
ATOM 959 N N . GLU A 1 134 ? -18.929 0.659 18.614 1.00 89.25 134 GLU A N 1
ATOM 960 C CA . GLU A 1 134 ? -20.354 0.632 18.260 1.00 89.25 134 GLU A CA 1
ATOM 961 C C . GLU A 1 134 ? -21.108 1.879 18.742 1.00 89.25 134 GLU A C 1
ATOM 963 O O . GLU A 1 134 ? -21.894 2.453 17.991 1.00 89.25 134 GLU A O 1
ATOM 968 N N . LYS A 1 135 ? -20.789 2.361 19.949 1.00 87.31 135 LYS A N 1
ATOM 969 C CA . LYS A 1 135 ? -21.348 3.602 20.506 1.00 87.31 135 LYS A CA 1
ATOM 970 C C . LYS A 1 135 ? -20.844 4.855 19.796 1.00 87.31 135 LYS A C 1
ATOM 972 O O . LYS A 1 135 ? -21.545 5.859 19.782 1.00 87.31 135 LYS A O 1
ATOM 977 N N . LEU A 1 136 ? -19.641 4.802 19.228 1.00 88.62 136 LEU A N 1
ATOM 978 C CA . LEU A 1 136 ? -19.006 5.922 18.538 1.00 88.62 136 LEU A CA 1
ATOM 979 C C . LEU A 1 136 ? -19.408 6.027 17.068 1.00 88.62 136 LEU A C 1
ATOM 981 O O . LEU A 1 136 ? -19.424 7.136 16.548 1.00 88.62 136 LEU A O 1
ATOM 985 N N . ARG A 1 137 ? -19.794 4.921 16.414 1.00 86.38 137 ARG A N 1
ATOM 986 C CA . ARG A 1 137 ? -20.208 4.886 14.996 1.00 86.38 137 ARG A CA 1
ATOM 987 C C . ARG A 1 137 ? -21.166 6.004 14.554 1.00 86.38 137 ARG A C 1
ATOM 989 O O . ARG A 1 137 ? -20.957 6.489 13.449 1.00 86.38 137 ARG A O 1
ATOM 996 N N . PRO A 1 138 ? -22.193 6.413 15.326 1.00 88.62 138 PRO A N 1
ATOM 997 C CA . PRO A 1 138 ? -23.077 7.501 14.901 1.00 88.62 138 PRO A CA 1
ATOM 998 C C . PRO A 1 138 ? -22.464 8.903 15.058 1.00 88.62 138 PRO A C 1
ATOM 1000 O O . PRO A 1 138 ? -22.991 9.852 14.490 1.00 88.62 138 PRO A O 1
ATOM 1003 N N . TYR A 1 139 ? -21.377 9.048 15.819 1.00 87.38 139 TYR A N 1
ATOM 1004 C CA . TYR A 1 139 ? -20.755 10.339 16.136 1.00 87.38 139 TYR A CA 1
ATOM 1005 C C . TYR A 1 139 ? -19.432 10.575 15.421 1.00 87.38 139 TYR A C 1
ATOM 1007 O O . TYR A 1 139 ? -18.951 11.705 15.425 1.00 87.38 139 TYR A O 1
ATOM 1015 N N . VAL A 1 140 ? -18.824 9.533 14.853 1.00 88.69 140 VAL A N 1
ATOM 1016 C CA . VAL A 1 140 ? -17.518 9.623 14.203 1.00 88.69 140 VAL A CA 1
ATOM 1017 C C . VAL A 1 140 ? -17.627 9.284 12.729 1.00 88.69 140 VAL A C 1
ATOM 1019 O O . VAL A 1 140 ? -18.295 8.328 12.332 1.00 88.69 140 VAL A O 1
ATOM 1022 N N . ARG A 1 141 ? -16.902 10.041 11.920 1.00 87.88 141 ARG A N 1
ATOM 1023 C CA . ARG A 1 141 ? -16.699 9.764 10.507 1.00 87.88 141 ARG A CA 1
ATOM 1024 C C . ARG A 1 141 ? -15.218 9.787 10.186 1.00 87.88 141 ARG A C 1
ATOM 1026 O O . ARG A 1 141 ? -14.385 10.228 10.972 1.00 87.88 141 ARG A O 1
ATOM 1033 N N . VAL A 1 142 ? -14.913 9.284 9.008 1.00 86.81 142 VAL A N 1
ATOM 1034 C CA . VAL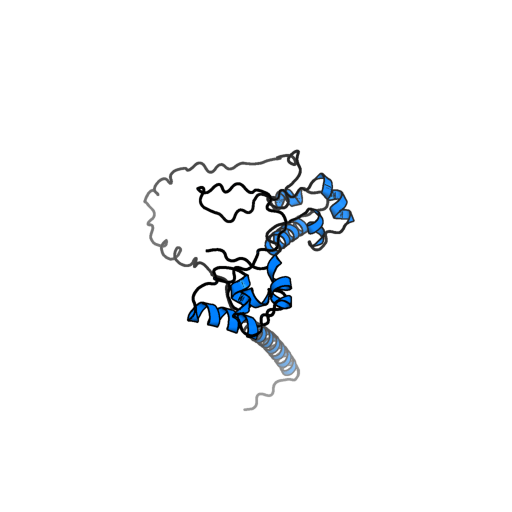 A 1 142 ? -13.599 9.397 8.403 1.00 86.81 142 VAL A CA 1
ATOM 1035 C C . VAL A 1 142 ? -13.857 9.992 7.038 1.00 86.81 142 VAL A C 1
ATOM 1037 O O . VAL A 1 142 ? -14.272 9.271 6.130 1.00 86.81 142 VAL A O 1
ATOM 1040 N N . GLU A 1 143 ? -13.660 11.299 6.902 1.00 73.75 143 GLU A N 1
ATOM 1041 C CA . GLU A 1 143 ? -13.479 11.837 5.564 1.00 73.75 143 GLU A CA 1
ATOM 1042 C C . GLU A 1 143 ? -12.035 11.498 5.202 1.00 73.75 143 GLU A C 1
ATOM 1044 O O . GLU A 1 143 ? -11.076 11.852 5.897 1.00 73.75 143 GLU A O 1
ATOM 1049 N N . GLN A 1 144 ? -11.860 10.753 4.115 1.00 57.50 144 GLN A N 1
ATOM 1050 C CA . GLN A 1 144 ? -10.584 10.773 3.418 1.00 57.50 144 GLN A CA 1
ATOM 1051 C C . GLN A 1 144 ? -10.501 12.153 2.764 1.00 57.50 144 GLN A C 1
ATOM 1053 O O . GLN A 1 144 ? -10.728 12.295 1.565 1.00 57.50 144 GLN A O 1
ATOM 1058 N N . GLY A 1 145 ? -10.249 13.189 3.572 1.00 48.06 145 GLY A N 1
ATOM 1059 C CA . GLY A 1 145 ? -9.753 14.448 3.055 1.00 48.06 145 GLY A CA 1
ATOM 1060 C C . GLY A 1 145 ? -8.564 14.076 2.193 1.00 48.06 145 GLY A C 1
ATOM 1061 O O . GLY A 1 145 ? -7.674 13.368 2.664 1.00 48.06 145 GLY A O 1
ATOM 1062 N N . ALA A 1 146 ? -8.629 14.432 0.915 1.00 43.62 146 ALA A N 1
ATOM 1063 C CA . ALA A 1 146 ? -7.578 14.171 -0.038 1.00 43.62 146 ALA A CA 1
ATOM 1064 C C . ALA A 1 146 ? -6.249 14.621 0.578 1.00 43.62 146 ALA A C 1
ATOM 1066 O O . ALA A 1 146 ? -5.920 15.805 0.611 1.00 43.62 146 ALA A O 1
ATOM 1067 N N . GLY A 1 147 ? -5.490 13.662 1.107 1.00 41.09 147 GLY A N 1
ATOM 1068 C CA . GLY A 1 147 ? -4.074 13.813 1.368 1.00 41.09 147 GLY A CA 1
ATOM 1069 C C . GLY A 1 147 ? -3.388 13.861 0.016 1.00 41.09 147 GLY A C 1
ATOM 1070 O O . GLY A 1 147 ? -2.655 12.947 -0.350 1.00 41.09 147 GLY A O 1
ATOM 1071 N N . GLU A 1 148 ? -3.688 14.887 -0.776 1.00 40.56 148 GLU A N 1
ATOM 1072 C CA . GLU A 1 148 ? -2.837 15.257 -1.880 1.00 40.56 148 GLU A CA 1
ATOM 1073 C C . GLU A 1 148 ? -1.486 15.617 -1.254 1.00 40.56 148 GLU A C 1
ATOM 1075 O O . GLU A 1 148 ? -1.430 16.492 -0.382 1.00 40.56 148 GLU A O 1
ATOM 1080 N N . PRO A 1 149 ? -0.370 14.972 -1.653 1.00 44.22 149 PRO A N 1
ATOM 1081 C CA . PRO A 1 149 ? 0.914 15.623 -1.462 1.00 44.22 149 PRO A CA 1
ATOM 1082 C C . PRO A 1 149 ? 0.759 17.013 -2.067 1.00 44.22 149 PRO A C 1
ATOM 1084 O O . PRO A 1 149 ? 0.239 17.116 -3.177 1.00 44.22 149 PRO A O 1
ATOM 1087 N N . ILE A 1 150 ? 1.149 18.052 -1.329 1.00 54.72 150 ILE A N 1
ATOM 1088 C CA . ILE A 1 150 ? 1.064 19.453 -1.743 1.00 54.72 150 ILE A CA 1
ATOM 1089 C C . ILE A 1 150 ? 1.751 19.573 -3.112 1.00 54.72 150 ILE A C 1
ATOM 1091 O O . ILE A 1 150 ? 2.969 19.700 -3.217 1.00 54.72 150 ILE A O 1
ATOM 1095 N N . ARG A 1 151 ? 0.974 19.434 -4.185 1.00 56.00 151 ARG A N 1
ATOM 1096 C CA . ARG A 1 151 ? 1.390 19.640 -5.564 1.00 56.00 151 ARG A CA 1
ATOM 1097 C C . ARG A 1 151 ? 0.906 21.043 -5.893 1.00 56.00 151 ARG A C 1
ATOM 1099 O O . ARG A 1 151 ? -0.276 21.317 -5.687 1.00 56.00 151 ARG A O 1
ATOM 1106 N N . PRO A 1 152 ? 1.787 21.954 -6.335 1.00 48.91 152 PRO A N 1
ATOM 1107 C CA . PRO A 1 152 ? 1.378 23.317 -6.639 1.00 48.91 152 PRO A CA 1
ATOM 1108 C C . PRO A 1 152 ? 0.220 23.286 -7.641 1.00 48.91 152 PRO A C 1
ATOM 1110 O O . PRO A 1 152 ? 0.290 22.595 -8.660 1.00 48.91 152 PRO A O 1
ATOM 1113 N N . ALA A 1 153 ? -0.859 23.998 -7.306 1.00 51.69 153 ALA A N 1
ATOM 1114 C CA . ALA A 1 153 ? -2.070 24.095 -8.107 1.00 51.69 153 ALA A CA 1
ATOM 1115 C C . ALA A 1 153 ? -1.713 24.524 -9.539 1.00 51.69 153 ALA A C 1
ATOM 1117 O O . ALA A 1 153 ? -1.249 25.639 -9.769 1.00 51.69 153 ALA A O 1
ATOM 1118 N N . GLY A 1 154 ? -1.882 23.608 -10.495 1.00 48.50 154 GLY A N 1
ATOM 1119 C CA . GLY A 1 154 ? -1.512 23.852 -11.890 1.00 48.50 154 GLY A CA 1
ATOM 1120 C C . GLY A 1 154 ? -1.673 22.674 -12.852 1.00 48.50 154 GLY A C 1
ATOM 1121 O O . GLY A 1 154 ? -1.677 22.895 -14.058 1.00 48.50 154 GLY A O 1
ATOM 1122 N N . GLN A 1 155 ? -1.861 21.438 -12.380 1.00 47.56 155 GLN A N 1
ATOM 1123 C CA . GLN A 1 155 ? -2.131 20.293 -13.260 1.00 47.56 155 GLN A CA 1
ATOM 1124 C C . GLN A 1 155 ? -3.294 19.459 -12.737 1.00 47.56 155 GLN A C 1
ATOM 1126 O O . GLN A 1 155 ? -3.133 18.549 -11.929 1.00 47.56 155 GLN A O 1
ATOM 1131 N N . PHE A 1 156 ? -4.482 19.774 -13.240 1.00 50.31 156 PHE A N 1
ATOM 1132 C CA . PHE A 1 156 ? -5.637 18.896 -13.152 1.00 50.31 156 PHE A CA 1
ATOM 1133 C C . PHE A 1 156 ? -5.422 17.739 -14.139 1.00 50.31 156 PHE A C 1
ATOM 1135 O O . PHE A 1 156 ? -5.518 17.932 -15.350 1.00 50.31 156 PHE A O 1
ATOM 1142 N N . ILE A 1 157 ? -5.090 16.545 -13.644 1.00 55.88 157 ILE A N 1
ATOM 1143 C CA . ILE A 1 157 ? -5.177 15.318 -14.445 1.00 55.88 157 ILE A CA 1
ATOM 1144 C C . ILE A 1 157 ? -6.511 14.669 -14.067 1.00 55.88 157 ILE A C 1
ATOM 1146 O O . ILE A 1 157 ? -6.697 14.369 -12.887 1.00 55.88 157 ILE A O 1
ATOM 1150 N N . PRO A 1 158 ? -7.458 14.453 -14.996 1.00 52.94 158 PRO A N 1
ATOM 1151 C CA . PRO A 1 158 ? -8.704 13.788 -14.648 1.00 52.94 158 PRO A CA 1
ATOM 1152 C C . PRO A 1 158 ? -8.397 12.354 -14.201 1.00 52.94 158 PRO A C 1
ATOM 1154 O O . PRO A 1 158 ? -7.942 11.525 -14.994 1.00 52.94 158 PRO A O 1
ATOM 1157 N N . ALA A 1 159 ? -8.649 12.061 -12.923 1.00 51.78 159 ALA A N 1
ATOM 1158 C CA . ALA A 1 159 ? -8.609 10.711 -12.382 1.00 51.78 159 ALA A CA 1
ATOM 1159 C C . ALA A 1 159 ? -9.771 9.907 -12.979 1.00 51.78 159 ALA A C 1
ATOM 1161 O O . ALA A 1 159 ? -10.862 9.809 -12.426 1.00 51.78 159 ALA A O 1
ATOM 1162 N N . THR A 1 160 ? -9.529 9.338 -14.155 1.00 46.66 160 THR A N 1
ATOM 1163 C CA . THR A 1 160 ? -10.302 8.190 -14.623 1.00 46.66 160 THR A CA 1
ATOM 1164 C C . THR A 1 160 ? -9.977 7.037 -13.669 1.00 46.66 160 THR A C 1
ATOM 1166 O O . THR A 1 160 ? -8.792 6.858 -13.367 1.00 46.66 160 THR A O 1
ATOM 1169 N N . PRO A 1 161 ? -10.946 6.237 -13.187 1.00 47.66 161 PRO A N 1
ATOM 1170 C CA . PRO A 1 161 ? -10.630 5.004 -12.481 1.00 47.66 161 PRO A CA 1
ATOM 1171 C C . PRO A 1 161 ? -10.001 4.041 -13.493 1.00 47.66 161 PRO A C 1
ATOM 1173 O O . PRO A 1 161 ? -10.680 3.248 -14.144 1.00 47.66 161 PRO A O 1
ATOM 1176 N N . ALA A 1 162 ? -8.685 4.154 -13.677 1.00 51.09 162 ALA A N 1
ATOM 1177 C CA . ALA A 1 162 ? -7.896 3.154 -14.361 1.00 51.09 162 ALA A CA 1
ATOM 1178 C C . ALA A 1 162 ? -8.013 1.889 -13.512 1.00 51.09 162 ALA A C 1
ATOM 1180 O O . ALA A 1 162 ? -7.467 1.804 -12.412 1.00 51.09 162 ALA A O 1
ATOM 1181 N N . ALA A 1 163 ? -8.826 0.958 -14.004 1.00 47.38 163 ALA A N 1
ATOM 1182 C CA . ALA A 1 163 ? -9.009 -0.370 -13.453 1.00 47.38 163 ALA A CA 1
ATOM 1183 C C . ALA A 1 163 ? -7.670 -0.957 -12.989 1.00 47.38 163 ALA A C 1
ATOM 1185 O O . ALA A 1 163 ? -6.649 -0.720 -13.631 1.00 47.38 163 ALA A O 1
ATOM 1186 N N . LEU A 1 164 ? -7.723 -1.727 -11.897 1.00 44.12 164 LEU A N 1
ATOM 1187 C CA . LEU A 1 164 ? -6.671 -2.506 -11.227 1.00 44.12 164 LEU A CA 1
ATOM 1188 C C . LEU A 1 164 ? -5.828 -3.394 -12.174 1.00 44.12 164 LEU A C 1
ATOM 1190 O O . LEU A 1 164 ? -5.773 -4.614 -12.038 1.00 44.12 164 LEU A O 1
ATOM 1194 N N . ALA A 1 165 ? -5.157 -2.804 -13.152 1.00 53.59 165 ALA A N 1
ATOM 1195 C CA . ALA A 1 165 ? -4.123 -3.428 -13.942 1.00 53.59 165 ALA A CA 1
ATOM 1196 C C . ALA A 1 165 ? -2.816 -3.157 -13.206 1.00 53.59 165 ALA A C 1
ATOM 1198 O O . ALA A 1 165 ? -2.416 -2.002 -13.052 1.00 53.59 165 ALA A O 1
ATOM 1199 N N . LEU A 1 166 ? -2.166 -4.220 -12.726 1.00 56.56 166 LEU A N 1
ATOM 1200 C CA . LEU A 1 166 ? -0.801 -4.130 -12.213 1.00 56.56 166 LEU A CA 1
ATOM 1201 C C . LEU A 1 166 ? 0.035 -3.305 -13.207 1.00 56.56 166 LEU A C 1
ATOM 1203 O O . LEU A 1 166 ? -0.037 -3.583 -14.412 1.00 56.56 166 LEU A O 1
ATOM 1207 N N . PRO A 1 167 ? 0.774 -2.281 -12.744 1.00 73.69 167 PRO A N 1
ATOM 1208 C CA . PRO A 1 167 ? 1.520 -1.410 -13.636 1.00 73.69 167 PRO A CA 1
ATOM 1209 C C . PRO A 1 167 ? 2.482 -2.265 -14.460 1.00 73.69 167 PRO A C 1
ATOM 1211 O O . PRO A 1 167 ? 3.329 -2.975 -13.915 1.00 73.69 167 PRO A O 1
ATOM 1214 N N . ARG A 1 168 ? 2.302 -2.248 -15.784 1.00 88.75 168 ARG A N 1
ATOM 1215 C CA . ARG A 1 168 ? 3.168 -2.987 -16.702 1.00 88.75 168 ARG A CA 1
ATOM 1216 C C . ARG A 1 168 ? 4.580 -2.422 -16.605 1.00 88.75 168 ARG A C 1
ATOM 1218 O O . ARG A 1 168 ? 4.773 -1.210 -16.642 1.00 88.75 168 ARG A O 1
ATOM 1225 N N . ILE A 1 169 ? 5.560 -3.306 -16.515 1.00 92.56 169 ILE A N 1
ATOM 1226 C CA . ILE A 1 169 ? 6.966 -2.957 -16.347 1.00 92.56 169 ILE A CA 1
ATOM 1227 C C . ILE A 1 169 ? 7.541 -2.609 -17.717 1.00 92.56 169 ILE A C 1
ATOM 1229 O O . ILE A 1 169 ? 7.490 -3.418 -18.646 1.00 92.56 169 ILE A O 1
ATOM 1233 N N . ASN A 1 170 ? 8.071 -1.394 -17.855 1.00 93.94 170 ASN A N 1
ATOM 1234 C CA . ASN A 1 170 ? 8.677 -0.950 -19.104 1.00 93.94 170 ASN A CA 1
ATOM 1235 C C . ASN A 1 170 ? 10.058 -1.588 -19.288 1.00 93.94 170 ASN A C 1
ATOM 1237 O O . ASN A 1 170 ? 10.993 -1.274 -18.564 1.00 93.94 170 ASN A O 1
ATOM 1241 N N . ILE A 1 171 ? 10.223 -2.440 -20.295 1.00 93.62 171 ILE A N 1
ATOM 1242 C CA . ILE A 1 171 ? 11.464 -3.203 -20.499 1.00 93.62 171 ILE A CA 1
ATOM 1243 C C . ILE A 1 171 ? 12.636 -2.330 -20.967 1.00 93.62 171 ILE A C 1
ATOM 1245 O O . ILE A 1 171 ? 13.803 -2.666 -20.737 1.00 93.62 171 ILE A O 1
ATOM 1249 N N . ASN A 1 172 ? 12.348 -1.180 -21.575 1.00 94.81 172 ASN A N 1
ATOM 1250 C CA . ASN A 1 172 ? 13.373 -0.253 -22.045 1.00 94.81 172 ASN A CA 1
ATOM 1251 C C . ASN A 1 172 ? 13.962 0.588 -20.909 1.00 94.81 172 ASN A C 1
ATOM 1253 O O . ASN A 1 172 ? 15.156 0.881 -20.937 1.00 94.81 172 ASN A O 1
ATOM 1257 N N . THR A 1 173 ? 13.168 0.903 -19.882 1.00 91.69 173 THR A N 1
ATOM 1258 C CA . THR A 1 173 ? 13.581 1.800 -18.790 1.00 91.69 173 THR A CA 1
ATOM 1259 C C . THR A 1 173 ? 13.771 1.097 -17.450 1.00 91.69 173 THR A C 1
ATOM 1261 O O . THR A 1 173 ? 14.510 1.611 -16.618 1.00 91.69 173 THR A O 1
ATOM 1264 N N . ALA A 1 174 ? 13.157 -0.071 -17.241 1.00 93.19 174 ALA A N 1
ATOM 1265 C CA . ALA A 1 174 ? 13.155 -0.746 -15.947 1.00 93.19 174 ALA A CA 1
ATOM 1266 C C . ALA A 1 174 ? 14.562 -1.112 -15.469 1.00 93.19 174 ALA A C 1
ATOM 1268 O O . ALA A 1 174 ? 15.427 -1.495 -16.272 1.00 93.19 174 ALA A O 1
ATOM 1269 N N . ASP A 1 175 ? 14.780 -1.026 -14.162 1.00 93.75 175 ASP A N 1
ATOM 1270 C CA . ASP A 1 175 ? 16.005 -1.496 -13.524 1.00 93.75 175 ASP A CA 1
ATOM 1271 C C . ASP A 1 175 ? 15.987 -3.019 -13.269 1.00 93.75 175 ASP A C 1
ATOM 1273 O O . ASP A 1 175 ? 15.005 -3.720 -13.528 1.00 93.75 175 ASP A O 1
ATOM 1277 N N . ALA A 1 176 ? 17.108 -3.570 -12.795 1.00 92.44 176 ALA A N 1
ATOM 1278 C CA . ALA A 1 176 ? 17.240 -5.012 -12.588 1.00 92.44 176 ALA A CA 1
ATOM 1279 C C . ALA A 1 176 ? 16.262 -5.563 -11.534 1.00 92.44 176 ALA A C 1
ATOM 1281 O O . ALA A 1 176 ? 15.779 -6.681 -11.699 1.00 92.44 176 ALA A O 1
ATOM 1282 N N . ALA A 1 177 ? 15.965 -4.805 -10.475 1.00 92.56 177 ALA A N 1
ATOM 1283 C CA . ALA A 1 177 ? 15.030 -5.197 -9.424 1.00 92.56 177 ALA A CA 1
ATOM 1284 C C . ALA A 1 177 ? 13.568 -5.063 -9.871 1.00 92.56 177 ALA A C 1
ATOM 1286 O O . ALA A 1 177 ? 12.701 -5.792 -9.394 1.00 92.56 177 ALA A O 1
ATOM 1287 N N . GLU A 1 178 ? 13.278 -4.157 -10.800 1.00 92.75 178 GLU A N 1
ATOM 1288 C CA . GLU A 1 178 ? 11.967 -4.080 -11.441 1.00 92.75 178 GLU A CA 1
ATOM 1289 C C . GLU A 1 178 ? 11.746 -5.245 -12.403 1.00 92.75 178 GLU A C 1
ATOM 1291 O O . GLU A 1 178 ? 10.719 -5.916 -12.326 1.00 92.75 178 GLU A O 1
ATOM 1296 N N . LEU A 1 179 ? 12.725 -5.552 -13.258 1.00 93.50 179 LEU A N 1
ATOM 1297 C CA . LEU A 1 179 ? 12.634 -6.665 -14.207 1.00 93.50 179 LEU A CA 1
ATOM 1298 C C . LEU A 1 179 ? 12.436 -8.017 -13.510 1.00 93.50 179 LEU A C 1
ATOM 1300 O O . LEU A 1 179 ? 11.725 -8.866 -14.043 1.00 93.50 179 LEU A O 1
ATOM 1304 N N . THR A 1 180 ? 12.999 -8.226 -12.316 1.00 93.75 180 THR A N 1
ATOM 1305 C CA . THR A 1 180 ? 12.806 -9.474 -11.553 1.00 93.75 180 THR A CA 1
ATOM 1306 C C . THR A 1 180 ? 11.401 -9.651 -10.979 1.00 93.75 180 THR A C 1
ATOM 1308 O O . THR A 1 180 ? 11.051 -10.754 -10.561 1.00 93.75 180 THR A O 1
ATOM 1311 N N . ARG A 1 181 ? 10.563 -8.607 -10.980 1.00 91.94 181 ARG A N 1
ATOM 1312 C CA . ARG A 1 181 ? 9.141 -8.726 -10.612 1.00 91.94 181 ARG A CA 1
ATOM 1313 C C . ARG A 1 181 ? 8.318 -9.407 -11.707 1.00 91.94 181 ARG A C 1
ATOM 1315 O O . ARG A 1 181 ? 7.218 -9.879 -11.429 1.00 91.94 181 ARG A O 1
ATOM 1322 N N . ILE A 1 182 ? 8.843 -9.483 -12.932 1.00 92.56 182 ILE A N 1
ATOM 1323 C CA . ILE A 1 182 ? 8.182 -10.143 -14.056 1.00 92.56 182 ILE A CA 1
ATOM 1324 C C . ILE A 1 182 ? 8.238 -11.659 -13.849 1.00 92.56 182 ILE A C 1
ATOM 1326 O O . ILE A 1 182 ? 9.308 -12.252 -13.690 1.00 92.56 182 ILE A O 1
ATOM 1330 N N . LYS A 1 183 ? 7.080 -12.322 -13.910 1.00 90.12 183 LYS A N 1
ATOM 1331 C CA . LYS A 1 183 ? 7.005 -13.787 -13.799 1.00 90.12 183 LYS A CA 1
ATOM 1332 C C . LYS A 1 183 ? 7.923 -14.468 -14.826 1.00 90.12 183 LYS A C 1
ATOM 1334 O O . LYS A 1 183 ? 7.754 -14.302 -16.030 1.00 90.12 183 LYS A O 1
ATOM 1339 N N . GLY A 1 184 ? 8.857 -15.287 -14.339 1.00 88.69 184 GLY A N 1
ATOM 1340 C CA . GLY A 1 184 ? 9.824 -16.008 -15.177 1.00 88.69 184 GLY A CA 1
ATOM 1341 C C . GLY A 1 184 ? 11.110 -15.234 -15.485 1.00 88.69 184 GLY A C 1
ATOM 1342 O O . GLY A 1 184 ? 11.979 -15.773 -16.168 1.00 88.69 184 GLY A O 1
ATOM 1343 N N . VAL A 1 185 ? 11.268 -14.013 -14.962 1.00 92.81 185 VAL A N 1
ATOM 1344 C CA . VAL A 1 185 ? 12.499 -13.223 -15.068 1.00 92.81 185 VAL A CA 1
ATOM 1345 C C . VAL A 1 185 ? 13.232 -13.240 -13.731 1.00 92.81 185 VAL A C 1
ATOM 1347 O O . VAL A 1 185 ? 12.823 -12.621 -12.758 1.00 92.81 185 VAL A O 1
ATOM 1350 N N . GLY A 1 186 ? 14.338 -13.980 -13.677 1.00 92.69 186 GLY A N 1
ATOM 1351 C CA . GLY A 1 186 ? 15.254 -13.968 -12.534 1.00 92.69 186 GLY A CA 1
ATOM 1352 C C . GLY A 1 186 ? 16.386 -12.943 -12.695 1.00 92.69 186 GLY A C 1
ATOM 1353 O O . GLY A 1 186 ? 16.535 -12.363 -13.773 1.00 92.69 186 GLY A O 1
ATOM 1354 N N . PRO A 1 187 ? 17.252 -12.774 -11.675 1.00 93.75 187 PRO A N 1
ATOM 1355 C CA . PRO A 1 187 ? 18.355 -11.803 -11.697 1.00 93.75 187 PRO A CA 1
ATOM 1356 C C . PRO A 1 187 ? 19.286 -11.956 -12.908 1.00 93.75 187 PRO A C 1
ATOM 1358 O O . PRO A 1 187 ? 19.687 -10.975 -13.529 1.00 93.75 187 PRO A O 1
ATOM 1361 N N . VAL A 1 188 ? 19.574 -13.204 -13.297 1.00 95.12 188 VAL A N 1
ATOM 1362 C CA . VAL A 1 188 ? 20.405 -13.518 -14.471 1.00 95.12 188 VAL A CA 1
ATOM 1363 C C . VAL A 1 188 ? 19.740 -13.047 -15.765 1.00 95.12 188 VAL A C 1
ATOM 1365 O O . VAL A 1 188 ? 20.402 -12.480 -16.631 1.00 95.12 188 VAL A O 1
ATOM 1368 N N . LEU A 1 189 ? 18.431 -13.269 -15.907 1.00 93.75 189 LEU A N 1
ATOM 1369 C CA . LEU A 1 189 ? 17.694 -12.907 -17.115 1.00 93.75 189 LEU A CA 1
ATOM 1370 C C . LEU A 1 189 ? 17.486 -11.391 -17.204 1.00 93.75 189 LEU A C 1
ATOM 1372 O O . LEU A 1 189 ? 17.694 -10.819 -18.268 1.00 93.75 189 LEU A O 1
ATOM 1376 N N . ALA A 1 190 ? 17.185 -10.738 -16.078 1.00 95.81 190 ALA A N 1
ATOM 1377 C CA . ALA A 1 190 ? 17.125 -9.282 -15.971 1.00 95.81 190 ALA A CA 1
ATOM 1378 C C . ALA A 1 190 ? 18.441 -8.627 -16.423 1.00 95.81 190 ALA A C 1
ATOM 1380 O O . ALA A 1 190 ? 18.430 -7.725 -17.260 1.00 95.81 190 ALA A O 1
ATOM 1381 N N . GLY A 1 191 ? 19.586 -9.143 -15.958 1.00 95.50 191 GLY A N 1
ATOM 1382 C CA . GLY A 1 191 ? 20.901 -8.674 -16.402 1.00 95.50 191 GLY A CA 1
ATOM 1383 C C . GLY A 1 191 ? 21.114 -8.821 -17.913 1.00 95.50 191 GLY A C 1
ATOM 1384 O O . GLY A 1 191 ? 21.610 -7.901 -18.561 1.00 95.50 191 GLY A O 1
ATOM 1385 N N . ARG A 1 192 ? 20.677 -9.940 -18.507 1.00 95.75 192 ARG A N 1
ATOM 1386 C CA . ARG A 1 192 ? 20.771 -10.164 -19.963 1.00 95.75 192 ARG A CA 1
ATOM 1387 C C . ARG A 1 192 ? 19.891 -9.210 -20.768 1.00 95.75 192 ARG A C 1
ATOM 1389 O O . ARG A 1 192 ? 20.322 -8.767 -21.826 1.00 95.75 192 ARG A O 1
ATOM 1396 N N . ILE A 1 193 ? 18.697 -8.879 -20.279 1.00 94.69 193 ILE A N 1
ATOM 1397 C CA . ILE A 1 193 ? 17.795 -7.906 -20.916 1.00 94.69 193 ILE A CA 1
ATOM 1398 C C . ILE A 1 193 ? 18.445 -6.515 -20.932 1.00 94.69 193 ILE A C 1
ATOM 1400 O O . ILE A 1 193 ? 18.496 -5.872 -21.981 1.00 94.69 193 ILE A O 1
ATOM 1404 N N . ILE A 1 194 ? 18.997 -6.077 -19.794 1.00 95.06 194 ILE A N 1
ATOM 1405 C CA . ILE A 1 194 ? 19.686 -4.781 -19.673 1.00 95.06 194 ILE A CA 1
ATOM 1406 C C . ILE A 1 194 ? 20.910 -4.726 -20.592 1.00 95.06 194 ILE A C 1
ATOM 1408 O O . ILE A 1 194 ? 21.126 -3.738 -21.292 1.00 95.06 194 ILE A O 1
ATOM 1412 N N . GLU A 1 195 ? 21.705 -5.792 -20.628 1.00 94.50 195 GLU A N 1
ATOM 1413 C CA . GLU A 1 195 ? 22.879 -5.844 -21.495 1.00 94.50 195 GLU A CA 1
ATOM 1414 C C . GLU A 1 195 ? 22.491 -5.875 -22.980 1.00 94.50 195 GLU A C 1
ATOM 1416 O O . GLU A 1 195 ? 23.121 -5.205 -23.799 1.00 94.50 195 GLU A O 1
ATOM 1421 N N . HIS A 1 196 ? 21.417 -6.587 -23.335 1.00 95.19 196 HIS A N 1
ATOM 1422 C CA . HIS A 1 196 ? 20.918 -6.616 -24.705 1.00 95.19 196 HIS A CA 1
ATOM 1423 C C . HIS A 1 196 ? 20.490 -5.221 -25.171 1.00 95.19 196 HIS A C 1
ATOM 1425 O O . HIS A 1 196 ? 20.950 -4.796 -26.233 1.00 95.19 196 HIS A O 1
ATOM 1431 N N . ARG A 1 197 ? 19.707 -4.481 -24.366 1.00 94.06 197 ARG A N 1
ATOM 1432 C CA . ARG A 1 197 ? 19.283 -3.115 -24.725 1.00 94.06 197 ARG A CA 1
ATOM 1433 C C . ARG A 1 197 ? 20.436 -2.110 -24.773 1.00 94.06 197 ARG A C 1
ATOM 1435 O O . ARG A 1 197 ? 20.391 -1.156 -25.541 1.00 94.06 197 ARG A O 1
ATOM 1442 N N . ARG A 1 198 ? 21.505 -2.328 -23.995 1.00 93.56 198 ARG A N 1
ATOM 1443 C CA . ARG A 1 198 ? 22.731 -1.511 -24.067 1.00 93.56 198 ARG A CA 1
ATOM 1444 C C . ARG A 1 198 ? 23.513 -1.739 -25.358 1.00 93.56 198 ARG A C 1
ATOM 1446 O O . ARG A 1 198 ? 24.067 -0.787 -25.894 1.00 93.56 198 ARG A O 1
ATOM 1453 N N . ARG A 1 199 ? 23.587 -2.984 -25.839 1.00 94.12 199 ARG A N 1
ATOM 1454 C CA . ARG A 1 199 ? 24.371 -3.341 -27.035 1.00 94.12 199 ARG A CA 1
ATOM 1455 C C . ARG A 1 199 ? 23.627 -3.115 -28.347 1.00 94.12 199 ARG A C 1
ATOM 1457 O O . ARG A 1 199 ? 24.251 -2.706 -29.317 1.00 94.12 199 ARG A O 1
ATOM 1464 N N . HIS A 1 200 ? 22.328 -3.400 -28.378 1.00 92.44 200 HIS A N 1
ATOM 1465 C CA . HIS A 1 200 ? 21.521 -3.386 -29.605 1.00 92.44 200 HIS A CA 1
ATOM 1466 C C . HIS A 1 200 ? 20.523 -2.220 -29.659 1.00 92.44 200 HIS A C 1
ATOM 1468 O O . HIS A 1 200 ? 19.860 -2.030 -30.677 1.00 92.44 200 HIS A O 1
ATOM 1474 N N . GLY A 1 201 ? 20.438 -1.418 -28.593 1.00 91.00 201 GLY A N 1
ATOM 1475 C CA . GLY A 1 201 ? 19.447 -0.353 -28.449 1.00 91.00 201 GLY A CA 1
ATOM 1476 C C . GLY A 1 201 ? 18.129 -0.838 -27.825 1.00 91.00 201 GLY A C 1
ATOM 1477 O O . GLY A 1 201 ? 17.997 -2.014 -27.482 1.00 91.00 201 GLY A O 1
ATOM 1478 N N . PRO A 1 202 ? 17.150 0.065 -27.637 1.00 92.75 202 PRO A N 1
ATOM 1479 C CA . PRO A 1 202 ? 15.874 -0.269 -27.011 1.00 92.75 202 PRO A CA 1
ATOM 1480 C C . PRO A 1 202 ? 15.081 -1.286 -27.841 1.00 92.75 202 PRO A C 1
ATOM 1482 O O . PRO A 1 202 ? 15.123 -1.283 -29.074 1.00 92.75 202 PRO A O 1
ATOM 1485 N N . PHE A 1 203 ? 14.311 -2.127 -27.154 1.00 93.94 203 PHE A N 1
ATOM 1486 C CA . PHE A 1 203 ? 13.375 -3.053 -27.778 1.00 93.94 203 PHE A CA 1
ATOM 1487 C C . PHE A 1 203 ? 12.246 -2.259 -28.440 1.00 93.94 203 PHE A C 1
ATOM 1489 O O . PHE A 1 203 ? 11.649 -1.377 -27.818 1.00 93.94 203 PHE A O 1
ATOM 1496 N N . ARG A 1 204 ? 11.943 -2.570 -29.704 1.00 91.50 204 ARG A N 1
ATOM 1497 C CA . ARG A 1 204 ? 10.894 -1.886 -30.480 1.00 91.50 204 ARG A CA 1
ATOM 1498 C C . ARG A 1 204 ? 9.568 -2.626 -30.426 1.00 91.50 204 ARG A C 1
ATOM 1500 O O . ARG A 1 204 ? 8.510 -2.018 -30.555 1.00 91.50 204 ARG A O 1
ATOM 1507 N N . ARG A 1 205 ? 9.629 -3.943 -30.265 1.00 93.38 205 ARG A N 1
ATOM 1508 C CA . ARG A 1 205 ? 8.475 -4.834 -30.134 1.00 93.38 205 ARG A CA 1
ATOM 1509 C C . ARG A 1 205 ? 8.740 -5.867 -29.046 1.00 93.38 205 ARG A C 1
ATOM 1511 O O . ARG A 1 205 ? 9.881 -6.107 -28.661 1.00 93.38 205 ARG A O 1
ATOM 1518 N N . VAL A 1 206 ? 7.678 -6.495 -28.554 1.00 91.12 206 VAL A N 1
ATOM 1519 C CA . VAL A 1 206 ? 7.771 -7.466 -27.456 1.00 91.12 206 VAL A CA 1
ATOM 1520 C C . VAL A 1 206 ? 8.555 -8.696 -27.914 1.00 91.12 206 VAL A C 1
ATOM 1522 O O . VAL A 1 206 ? 9.322 -9.275 -27.154 1.00 91.12 206 VAL A O 1
ATOM 1525 N N . GLU A 1 207 ? 8.409 -9.057 -29.184 1.00 92.62 207 GLU A N 1
ATOM 1526 C CA . GLU A 1 207 ? 9.046 -10.208 -29.816 1.00 92.62 207 GLU A CA 1
ATOM 1527 C C . GLU A 1 207 ? 10.571 -10.068 -29.902 1.00 92.62 207 GLU A C 1
ATOM 1529 O O . GLU A 1 207 ? 11.259 -11.085 -29.967 1.00 92.62 207 GLU A O 1
ATOM 1534 N N . ASP A 1 208 ? 11.114 -8.847 -29.824 1.00 92.94 208 ASP A N 1
ATOM 1535 C CA . ASP A 1 208 ? 12.564 -8.618 -29.811 1.00 92.94 208 ASP A CA 1
ATOM 1536 C C . ASP A 1 208 ? 13.220 -9.251 -28.571 1.00 92.94 208 ASP A C 1
ATOM 1538 O O . ASP A 1 208 ? 14.402 -9.593 -28.590 1.00 92.94 208 ASP A O 1
ATOM 1542 N N . LEU A 1 209 ? 12.449 -9.502 -27.504 1.00 92.81 209 LEU A N 1
ATOM 1543 C CA . LEU A 1 209 ? 12.937 -10.216 -26.325 1.00 92.81 209 LEU A CA 1
ATOM 1544 C C . LEU A 1 209 ? 13.351 -11.661 -26.623 1.00 92.81 209 LEU A C 1
ATOM 1546 O O . LEU A 1 209 ? 14.166 -12.204 -25.883 1.00 92.81 209 LEU A O 1
ATOM 1550 N N . LEU A 1 210 ? 12.877 -12.272 -27.715 1.00 93.50 210 LEU A N 1
ATOM 1551 C CA . LEU A 1 210 ? 13.333 -13.601 -28.145 1.00 93.50 210 LEU A CA 1
ATOM 1552 C C . LEU A 1 210 ? 14.811 -13.616 -28.562 1.00 93.50 210 LEU A C 1
ATOM 1554 O O . LEU A 1 210 ? 15.428 -14.679 -28.577 1.00 93.50 210 LEU A O 1
ATOM 1558 N N . ALA A 1 211 ? 15.402 -12.456 -28.869 1.00 91.19 211 ALA A N 1
ATOM 1559 C CA . ALA A 1 211 ? 16.835 -12.342 -29.131 1.00 91.19 211 ALA A CA 1
ATOM 1560 C C . ALA A 1 211 ? 17.683 -12.423 -27.844 1.00 91.19 211 ALA A C 1
ATOM 1562 O O . ALA A 1 211 ? 18.904 -12.595 -27.907 1.00 91.19 211 ALA A O 1
ATOM 1563 N N . VAL A 1 212 ? 17.064 -12.313 -26.663 1.00 93.00 212 VAL A N 1
ATOM 1564 C CA . VAL A 1 212 ? 17.748 -12.444 -25.374 1.00 93.00 212 VAL A CA 1
ATOM 1565 C C . VAL A 1 212 ? 17.870 -13.921 -25.009 1.00 93.00 212 VAL A C 1
ATOM 1567 O O . VAL A 1 212 ? 16.885 -14.626 -24.793 1.00 93.00 212 VAL A O 1
ATOM 1570 N N . ASN A 1 213 ? 19.109 -14.398 -24.874 1.00 87.12 213 ASN A N 1
ATOM 1571 C CA . ASN A 1 213 ? 19.379 -15.786 -24.513 1.00 87.12 213 ASN A CA 1
ATOM 1572 C C . ASN A 1 213 ? 18.717 -16.152 -23.167 1.00 87.12 213 ASN A C 1
ATOM 1574 O O . ASN A 1 213 ? 19.012 -15.545 -22.134 1.00 87.12 213 ASN A O 1
ATOM 1578 N N . GLY A 1 214 ? 17.848 -17.165 -23.177 1.00 88.12 214 GLY A N 1
ATOM 1579 C CA . GLY A 1 214 ? 17.065 -17.597 -22.012 1.00 88.12 214 GLY A CA 1
ATOM 1580 C C . GLY A 1 214 ? 15.605 -17.127 -22.010 1.00 88.12 214 GLY A C 1
ATOM 1581 O O . GLY A 1 214 ? 14.837 -17.586 -21.167 1.00 88.12 214 GLY A O 1
ATOM 1582 N N . ILE A 1 215 ? 15.193 -16.276 -22.958 1.00 92.75 215 ILE A N 1
ATOM 1583 C CA . ILE A 1 215 ? 13.782 -15.950 -23.199 1.00 92.75 215 ILE A CA 1
ATOM 1584 C C . ILE A 1 215 ? 13.267 -16.820 -24.345 1.00 92.75 215 ILE A C 1
ATOM 1586 O O . ILE A 1 215 ? 13.549 -16.578 -25.513 1.00 92.75 215 ILE A O 1
ATOM 1590 N N . GLY A 1 216 ? 12.513 -17.863 -23.999 1.00 91.62 216 GLY A N 1
ATOM 1591 C CA . GLY A 1 216 ? 11.806 -18.690 -24.977 1.00 91.62 216 GLY A CA 1
ATOM 1592 C C . GLY A 1 216 ? 10.370 -18.208 -25.225 1.00 91.62 216 GLY A C 1
ATOM 1593 O O . GLY A 1 216 ? 9.856 -17.399 -24.448 1.00 91.62 216 GLY A O 1
ATOM 1594 N N . PRO A 1 217 ? 9.670 -18.770 -26.231 1.00 90.94 217 PRO A N 1
ATOM 1595 C CA . PRO A 1 217 ? 8.282 -18.417 -26.549 1.00 90.94 217 PRO A CA 1
ATOM 1596 C C . PRO A 1 217 ? 7.337 -18.536 -25.345 1.00 90.94 217 PRO A C 1
ATOM 1598 O O . PRO A 1 217 ? 6.557 -17.629 -25.078 1.00 90.94 217 PRO A O 1
ATOM 1601 N N . ARG A 1 218 ? 7.476 -19.611 -24.554 1.00 90.44 218 ARG A N 1
ATOM 1602 C CA . ARG A 1 218 ? 6.682 -19.828 -23.331 1.00 90.44 218 ARG A CA 1
ATOM 1603 C C . ARG A 1 218 ? 6.930 -18.759 -22.267 1.00 90.44 218 ARG A C 1
ATOM 1605 O O . ARG A 1 218 ? 5.993 -18.296 -21.625 1.00 90.44 218 ARG A O 1
ATOM 1612 N N . THR A 1 219 ? 8.189 -18.372 -22.064 1.00 89.75 219 THR A N 1
ATOM 1613 C CA . THR A 1 219 ? 8.545 -17.332 -21.091 1.00 89.75 219 THR A CA 1
ATOM 1614 C C . THR A 1 219 ? 8.004 -15.981 -21.546 1.00 89.75 219 THR A C 1
ATOM 1616 O O . THR A 1 219 ? 7.447 -15.250 -20.732 1.00 89.75 219 THR A O 1
ATOM 1619 N N . LEU A 1 220 ? 8.117 -15.676 -22.845 1.00 92.25 220 LEU A N 1
ATOM 1620 C CA . LEU A 1 220 ? 7.589 -14.451 -23.443 1.00 92.25 220 LEU A CA 1
ATOM 1621 C C . LEU A 1 220 ? 6.068 -14.337 -23.267 1.00 92.25 220 LEU A C 1
ATOM 1623 O O . LEU A 1 220 ? 5.554 -13.282 -22.906 1.00 92.25 220 LEU A O 1
ATOM 1627 N N . GLU A 1 221 ? 5.348 -15.432 -23.493 1.00 92.31 221 GLU A N 1
ATOM 1628 C CA . GLU A 1 221 ? 3.898 -15.494 -23.321 1.00 92.31 221 GLU A CA 1
ATOM 1629 C C . GLU A 1 221 ? 3.482 -15.255 -21.861 1.00 92.31 221 GLU A C 1
ATOM 1631 O O . GLU A 1 221 ? 2.550 -14.498 -21.596 1.00 92.31 221 GLU A O 1
ATOM 1636 N N . ALA A 1 222 ? 4.230 -15.811 -20.903 1.00 89.62 222 ALA A N 1
ATOM 1637 C CA . ALA A 1 222 ? 3.979 -15.604 -19.478 1.00 89.62 222 ALA A CA 1
ATOM 1638 C C . ALA A 1 222 ? 4.251 -14.160 -19.012 1.00 89.62 222 ALA A C 1
ATOM 1640 O O . ALA A 1 222 ? 3.552 -13.665 -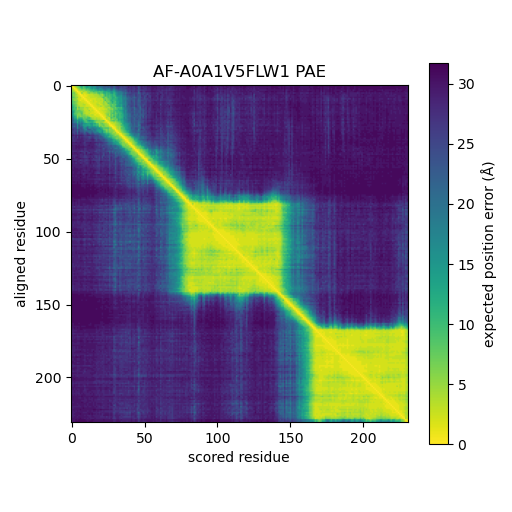18.124 1.00 89.62 222 ALA A O 1
ATOM 1641 N N . MET A 1 223 ? 5.248 -13.485 -19.596 1.00 91.38 223 MET A N 1
ATOM 1642 C CA . MET A 1 223 ? 5.580 -12.096 -19.255 1.00 91.38 223 MET A CA 1
ATOM 1643 C C . MET A 1 223 ? 4.736 -11.066 -20.009 1.00 91.38 223 MET A C 1
ATOM 1645 O O . MET A 1 223 ? 4.524 -9.977 -19.488 1.00 91.38 223 MET A O 1
ATOM 1649 N N . ARG A 1 224 ? 4.200 -11.402 -21.189 1.00 90.75 224 ARG A N 1
ATOM 1650 C CA . ARG A 1 224 ? 3.389 -10.515 -22.043 1.00 90.75 224 ARG A CA 1
ATOM 1651 C C . ARG A 1 224 ? 2.354 -9.642 -21.312 1.00 90.75 224 ARG A C 1
ATOM 1653 O O . ARG A 1 224 ? 2.302 -8.452 -21.615 1.00 90.75 224 ARG A O 1
ATOM 1660 N N . PRO A 1 225 ? 1.554 -10.152 -20.353 1.00 90.81 225 PRO A N 1
ATOM 1661 C CA . PRO A 1 225 ? 0.593 -9.313 -19.630 1.00 90.81 225 PRO A CA 1
ATOM 1662 C C . PRO A 1 225 ? 1.233 -8.295 -18.667 1.00 90.81 225 PRO A C 1
ATOM 1664 O O . PRO A 1 225 ? 0.572 -7.331 -18.289 1.00 90.81 225 PRO A O 1
ATOM 1667 N N . GLN A 1 226 ? 2.494 -8.490 -18.270 1.00 91.31 226 GLN A N 1
ATOM 1668 C CA . GLN A 1 226 ? 3.211 -7.692 -17.266 1.00 91.31 226 GLN A CA 1
ATOM 1669 C C . GLN A 1 226 ? 4.202 -6.691 -17.869 1.00 91.31 226 GLN A C 1
ATOM 1671 O O . GLN A 1 226 ? 4.786 -5.912 -17.123 1.00 91.31 226 GLN A O 1
ATOM 1676 N N . ILE A 1 227 ? 4.414 -6.701 -19.186 1.00 91.88 227 ILE A N 1
ATOM 1677 C CA . ILE A 1 227 ? 5.457 -5.903 -19.841 1.00 91.88 227 ILE A CA 1
ATOM 1678 C C . ILE A 1 227 ? 4.882 -4.783 -20.709 1.00 91.88 227 ILE A C 1
ATOM 1680 O O . ILE A 1 227 ? 3.816 -4.911 -21.316 1.00 91.88 227 ILE A O 1
ATOM 1684 N N . ALA A 1 228 ? 5.614 -3.677 -20.775 1.00 90.88 228 ALA A N 1
ATOM 1685 C CA . ALA A 1 228 ? 5.350 -2.537 -21.640 1.00 90.88 228 ALA A CA 1
ATOM 1686 C C . ALA A 1 228 ? 6.620 -2.134 -22.404 1.00 90.88 228 ALA A C 1
ATOM 1688 O O . ALA A 1 228 ? 7.738 -2.404 -21.972 1.00 90.88 228 ALA A O 1
ATOM 1689 N N . LEU A 1 229 ? 6.427 -1.476 -23.546 1.00 86.19 229 LEU A N 1
ATOM 1690 C CA . LEU A 1 229 ? 7.492 -0.978 -24.428 1.00 86.19 229 LEU A CA 1
ATOM 1691 C C . LEU A 1 229 ? 7.635 0.548 -24.385 1.00 86.19 229 LEU A C 1
ATOM 1693 O O . LEU A 1 229 ? 8.262 1.093 -25.284 1.00 86.19 229 LEU A O 1
ATOM 1697 N N . ALA A 1 230 ? 6.988 1.226 -23.426 1.00 71.94 230 ALA A N 1
ATOM 1698 C CA . ALA A 1 230 ? 6.766 2.675 -23.469 1.00 71.94 230 ALA A CA 1
ATOM 1699 C C . ALA A 1 230 ? 8.061 3.458 -23.821 1.00 71.94 230 ALA A C 1
ATOM 1701 O O . ALA A 1 230 ? 9.150 3.000 -23.462 1.00 71.94 230 ALA A O 1
ATOM 1702 N N . PRO A 1 231 ? 7.919 4.565 -24.571 1.00 54.28 231 PRO A N 1
ATOM 1703 C CA . PRO A 1 231 ? 8.923 5.107 -25.494 1.00 54.28 231 PRO A CA 1
ATOM 1704 C C . PRO A 1 231 ? 10.275 5.459 -24.870 1.00 54.28 231 PRO A C 1
ATOM 1706 O O . PRO A 1 231 ? 10.307 5.833 -23.676 1.00 54.28 231 PRO A O 1
#

Radius of gyration: 33.01 Å; Cα contacts (8 Å, |Δi|>4): 164; chains: 1; bounding box: 72×76×93 Å

Nearest PDB structures (foldseek):
  8dss-assembly1_B  TM=9.850E-01  e=4.314E-05  Geobacillus stearothermophilus ATCC 7953
  3bzk-assembly1_A  TM=9.658E-01  e=2.149E-02  Pseudomonas aeruginosa
  2oce-assembly1_A  TM=9.533E-01  e=2.562E-02  Pseudomonas aeruginosa PAO1
  2edu-assembly1_A  TM=8.878E-01  e=1.912E-02  Homo sapiens
  5ol9-assembly1_A  TM=8.857E-01  e=3.435E-02  Homo sapiens

Foldseek 3Di:
DDDDDDPVVVVVVVVVVVVVVVVVVVVVVVVPPDDDDDDDDDPPDPDPPDPDDDPDDDDDDDPPPPPPPPPPDDPDQPPQADALFPDDLVNQCPQVPQHSVQSVQSVVLCVVVVHDPFLVSSCVRPPDDPVNSVSCVRHYGHDPPPPDPCDPPDDDDPPDPPPPQDAAAALQPDDLVSQCVQVQQDSVQSVQSVVCCVVVNADPDLCVSCVRPRDDPVSSVSRVSRHDNDD

Secondary structure (DSSP, 8-state):
------HHHHHHHHHHHHHHHHHHHHHHHHTTS------PPP--SSSSS-S---TT--PPPPP---------------TT-EETTT--HHHHHTSTT--HHHHHHHHHHHHHHTS-SSGGGGGGSTT--HHHHHHHTTTEE-----------S----------S--PPEETTT--HHHHTTSTT--HHHHHHHHHHHHHH-S-SSGGGGGGSTT--HHHHHHHGGGEE---

Sequence (231 aa):
MAIGLSRREQIALLGTVAVILCFGLGARAWQRRGTAGLVFVDGQGAWEKLAEFEAGDRLPAWPTGEVQTTTGAGAGLPEGGIDLNTASAEELDRLPGIGPARAADILATRERLGGFATVGALLEVPGIGPATLEKLRPYVRVEQGAGEPIRPAGQFIPATPAALALPRININTADAAELTRIKGVGPVLAGRIIEHRRRHGPFRRVEDLLAVNGIGPRTLEAMRPQIALAP

Solvent-accessible surface area (backbone atoms only — not comparable to full-atom values): 15028 Å² total; per-residue (Å²): 136,84,83,83,74,51,79,69,56,52,53,54,50,53,53,53,54,52,53,55,52,56,58,55,56,56,55,61,65,58,74,74,66,79,85,86,89,79,88,78,81,86,87,83,86,84,78,92,82,75,91,81,74,74,94,82,73,82,78,80,83,72,83,82,71,80,76,80,76,76,79,73,76,81,76,67,81,57,97,77,35,49,34,71,68,75,54,50,56,74,59,42,33,71,38,86,93,31,45,67,70,48,21,49,43,46,51,55,46,29,64,75,62,75,43,58,91,43,71,72,54,50,58,78,23,84,92,39,48,72,76,51,47,64,68,35,55,85,47,47,38,53,64,80,68,81,79,64,74,94,63,79,92,82,75,90,71,83,83,67,86,75,67,96,62,74,82,50,45,32,72,66,74,52,51,58,77,57,40,39,70,37,63,88,31,45,69,71,48,21,49,45,51,55,52,46,35,71,74,75,42,69,62,89,51,81,72,56,49,58,75,35,89,89,40,48,73,70,47,47,62,62,27,54,84,46,51,36,67,68,130

Mean predicted aligned error: 22.37 Å

pLDDT: mean 72.13, std 20.34, range [32.91, 95.81]